Protein AF-A0A2M7V1D8-F1 (afdb_monomer_lite)

Structure (mmCIF, N/CA/C/O backbone):
data_AF-A0A2M7V1D8-F1
#
_entry.id   AF-A0A2M7V1D8-F1
#
loop_
_atom_site.group_PDB
_atom_site.id
_atom_site.type_symbol
_atom_site.label_atom_id
_atom_site.label_alt_id
_atom_site.label_comp_id
_atom_site.label_asym_id
_atom_site.label_entity_id
_atom_site.label_seq_id
_atom_site.pdbx_PDB_ins_code
_atom_site.Cartn_x
_atom_site.Cartn_y
_atom_site.Cartn_z
_atom_site.occupancy
_atom_site.B_iso_or_equiv
_atom_site.auth_seq_id
_atom_site.auth_comp_id
_atom_site.auth_asym_id
_atom_site.auth_atom_id
_atom_site.pdbx_PDB_model_num
ATOM 1 N N . PHE A 1 1 ? 3.538 -11.144 6.235 1.00 79.06 1 PHE A N 1
ATOM 2 C CA . PHE A 1 1 ? 2.891 -10.231 5.271 1.00 79.06 1 PHE A CA 1
ATOM 3 C C . PHE A 1 1 ? 2.118 -10.952 4.159 1.00 79.06 1 PHE A C 1
ATOM 5 O O . PHE A 1 1 ? 0.904 -10.881 4.188 1.00 79.06 1 PHE A O 1
ATOM 12 N N . VAL A 1 2 ? 2.734 -11.721 3.241 1.00 87.62 2 VAL A N 1
ATOM 13 C CA . VAL A 1 2 ? 1.986 -12.417 2.152 1.00 87.62 2 VAL A CA 1
ATOM 14 C C . VAL A 1 2 ? 0.835 -13.293 2.672 1.00 87.62 2 VAL A C 1
ATOM 16 O O . VAL A 1 2 ? -0.288 -13.187 2.190 1.00 87.62 2 VAL A O 1
ATOM 19 N N . LYS A 1 3 ? 1.091 -14.119 3.697 1.00 90.69 3 LYS A N 1
ATOM 20 C CA . LYS A 1 3 ? 0.058 -14.958 4.331 1.00 90.69 3 LYS A CA 1
ATOM 21 C C . LYS A 1 3 ? -1.084 -14.141 4.946 1.00 90.69 3 LYS A C 1
ATOM 23 O O . LYS A 1 3 ? -2.228 -14.558 4.848 1.00 90.69 3 LYS A O 1
ATOM 28 N N . PHE A 1 4 ? -0.768 -12.982 5.524 1.00 92.44 4 PHE A N 1
ATOM 29 C CA . PHE A 1 4 ? -1.756 -12.066 6.089 1.00 92.44 4 PHE A CA 1
ATOM 30 C C . PHE A 1 4 ? -2.684 -11.528 4.995 1.00 92.44 4 PHE A C 1
ATOM 32 O O . PHE A 1 4 ? -3.889 -11.716 5.084 1.00 92.44 4 PHE A O 1
ATOM 39 N N . ILE A 1 5 ? -2.133 -10.981 3.904 1.00 92.50 5 ILE A N 1
ATOM 40 C CA . ILE A 1 5 ? -2.942 -10.477 2.780 1.00 92.50 5 ILE A CA 1
ATOM 41 C C . ILE A 1 5 ? -3.805 -11.591 2.159 1.00 92.50 5 ILE A C 1
ATOM 43 O O . ILE A 1 5 ? -4.961 -11.365 1.810 1.00 92.50 5 ILE A O 1
ATOM 47 N N . ARG A 1 6 ? -3.280 -12.819 2.055 1.00 92.56 6 ARG A N 1
ATOM 48 C CA . ARG A 1 6 ? -4.067 -13.9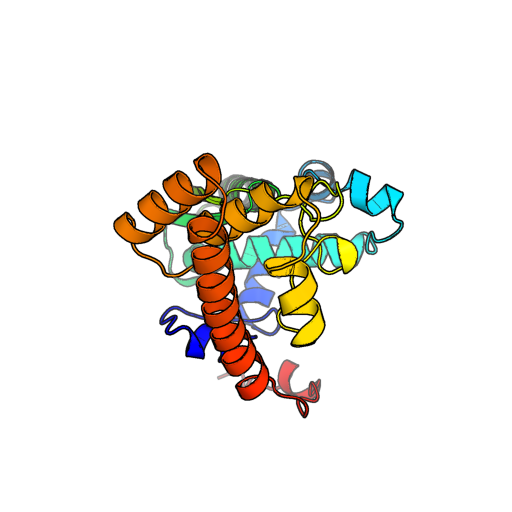81 1.605 1.00 92.56 6 ARG A CA 1
ATOM 49 C C . ARG A 1 6 ? -5.211 -14.323 2.553 1.00 92.56 6 ARG A C 1
ATOM 51 O O . ARG A 1 6 ? -6.296 -14.638 2.079 1.00 92.56 6 ARG A O 1
ATOM 58 N N . ALA A 1 7 ? -4.986 -14.246 3.862 1.00 93.81 7 ALA A N 1
ATOM 59 C CA . ALA A 1 7 ? -6.026 -14.473 4.862 1.00 93.81 7 ALA A CA 1
ATOM 60 C C . ALA A 1 7 ? -7.120 -13.388 4.834 1.00 93.81 7 ALA A C 1
ATOM 62 O O . ALA A 1 7 ? -8.254 -13.670 5.205 1.00 93.81 7 ALA A O 1
ATOM 63 N N . LEU A 1 8 ? -6.818 -12.198 4.301 1.00 92.38 8 LEU A N 1
ATOM 64 C CA . LEU A 1 8 ? -7.805 -11.167 3.950 1.00 92.38 8 LEU A CA 1
ATOM 65 C C . LEU A 1 8 ? -8.522 -11.438 2.607 1.00 92.38 8 LEU A C 1
ATOM 67 O O . LEU A 1 8 ? -9.150 -10.546 2.047 1.00 92.38 8 LEU A O 1
ATOM 71 N N . ASN A 1 9 ? -8.427 -12.661 2.070 1.00 92.75 9 ASN A N 1
ATOM 72 C CA . ASN A 1 9 ? -9.088 -13.120 0.843 1.00 92.75 9 ASN A CA 1
ATOM 73 C C . ASN A 1 9 ? -8.649 -12.400 -0.451 1.00 92.75 9 ASN A C 1
ATOM 75 O O . ASN A 1 9 ? -9.350 -12.435 -1.464 1.00 92.75 9 ASN A O 1
ATOM 79 N N . TYR A 1 10 ? -7.467 -11.777 -0.470 1.00 93.81 10 TYR A N 1
ATOM 80 C CA . TYR A 1 10 ? -6.920 -11.232 -1.713 1.00 93.81 10 TYR A CA 1
ATOM 81 C C . TYR A 1 10 ? -6.529 -12.364 -2.672 1.00 93.81 10 TYR A C 1
ATOM 83 O O . TYR A 1 10 ? -5.689 -13.211 -2.347 1.00 93.81 10 TYR A O 1
ATOM 91 N N . LYS A 1 11 ? -7.096 -12.349 -3.883 1.00 94.12 11 LYS A N 1
ATOM 92 C CA . LYS A 1 11 ? -6.898 -13.387 -4.914 1.00 94.12 11 LYS A CA 1
ATOM 93 C C . LYS A 1 11 ? -5.881 -13.014 -5.999 1.00 94.12 11 LYS A C 1
ATOM 95 O O . LYS A 1 11 ? -5.559 -13.853 -6.832 1.00 94.12 11 LYS A O 1
ATOM 100 N N . GLY A 1 12 ? -5.370 -11.781 -5.996 1.00 92.06 12 GLY A N 1
ATOM 101 C CA . GLY A 1 12 ? -4.412 -11.313 -7.003 1.00 92.06 12 GLY A CA 1
ATOM 102 C C . GLY A 1 12 ? -3.006 -11.886 -6.819 1.00 92.06 12 GLY A C 1
ATOM 103 O O . GLY A 1 12 ? -2.737 -12.648 -5.893 1.00 92.06 12 GLY A O 1
ATOM 104 N N . GLU A 1 13 ? -2.066 -11.523 -7.683 1.00 91.25 13 GLU A N 1
ATOM 105 C CA . GLU A 1 13 ? -0.672 -11.948 -7.531 1.00 91.25 13 GLU A CA 1
ATOM 106 C C . GLU A 1 13 ? -0.014 -11.204 -6.355 1.00 91.25 13 GLU A C 1
ATOM 108 O O . GLU A 1 13 ? -0.228 -10.007 -6.181 1.00 91.25 13 GLU A O 1
ATOM 113 N N . LEU A 1 14 ? 0.751 -11.916 -5.522 1.00 90.75 14 LEU A N 1
ATOM 114 C CA . LEU A 1 14 ? 1.529 -11.325 -4.432 1.00 90.75 14 LEU A CA 1
ATOM 115 C C . LEU A 1 14 ? 2.984 -11.705 -4.623 1.00 90.75 14 LEU A C 1
ATOM 117 O O . LEU A 1 14 ? 3.305 -12.890 -4.735 1.00 90.75 14 LEU A O 1
ATOM 121 N N . ARG A 1 15 ? 3.853 -10.703 -4.598 1.00 87.00 15 ARG A N 1
ATOM 122 C CA . ARG A 1 15 ? 5.295 -10.869 -4.734 1.00 87.00 15 ARG A CA 1
ATOM 123 C C . ARG A 1 15 ? 6.028 -10.031 -3.695 1.00 87.00 15 ARG A C 1
ATOM 125 O O . ARG A 1 15 ? 5.453 -9.148 -3.067 1.00 87.00 15 ARG A O 1
ATOM 132 N N . THR A 1 16 ? 7.277 -10.393 -3.446 1.00 84.44 16 THR A N 1
ATOM 133 C CA . THR A 1 16 ? 8.205 -9.613 -2.620 1.00 84.44 16 THR A CA 1
ATOM 134 C C . THR A 1 16 ? 9.353 -9.152 -3.511 1.00 84.44 16 THR A C 1
ATOM 136 O O . THR A 1 16 ? 9.467 -9.615 -4.646 1.00 84.44 16 THR A O 1
ATOM 139 N N . HIS A 1 17 ? 10.251 -8.310 -2.996 1.00 79.75 17 HIS A N 1
ATOM 140 C CA . HIS A 1 17 ? 11.462 -7.920 -3.733 1.00 79.75 17 HIS A CA 1
ATOM 141 C C . HIS A 1 17 ? 12.388 -9.108 -4.049 1.00 79.75 17 HIS A C 1
ATOM 143 O O . HIS A 1 17 ? 13.281 -8.993 -4.880 1.00 79.75 17 HIS A O 1
ATOM 149 N N . ASN A 1 18 ? 12.149 -10.279 -3.447 1.00 82.06 18 ASN A N 1
ATOM 150 C CA . ASN A 1 18 ? 12.759 -11.533 -3.868 1.00 82.06 18 ASN A CA 1
ATOM 151 C C . ASN A 1 18 ? 11.943 -12.192 -4.998 1.00 82.06 18 ASN A C 1
ATOM 153 O O . ASN A 1 18 ? 11.322 -13.242 -4.809 1.00 82.06 18 ASN A O 1
ATOM 157 N N . ASN A 1 19 ? 11.906 -11.543 -6.158 1.00 86.44 19 ASN A N 1
ATOM 158 C CA . ASN A 1 19 ? 11.277 -12.054 -7.371 1.00 86.44 19 ASN A CA 1
ATOM 159 C C . ASN A 1 19 ? 12.205 -11.783 -8.565 1.00 86.44 19 ASN A C 1
ATOM 161 O O . ASN A 1 19 ? 12.663 -10.658 -8.753 1.00 86.44 19 ASN A O 1
ATOM 165 N N . PHE A 1 20 ? 12.507 -12.824 -9.345 1.00 88.75 20 PHE A N 1
ATOM 166 C CA . PHE A 1 20 ? 13.479 -12.729 -10.436 1.00 88.75 20 PHE A CA 1
ATOM 167 C C . PHE A 1 20 ? 12.994 -11.833 -11.577 1.00 88.75 20 PHE A C 1
ATOM 169 O O . PHE A 1 20 ? 13.745 -10.975 -12.031 1.00 88.75 20 PHE A O 1
ATOM 176 N N . ASP A 1 21 ? 11.732 -11.963 -11.990 1.00 92.25 21 ASP A N 1
ATOM 177 C CA . ASP A 1 21 ? 11.176 -11.120 -13.052 1.00 92.25 21 ASP A CA 1
ATOM 178 C C . ASP A 1 21 ? 11.205 -9.642 -12.656 1.00 92.25 21 ASP A C 1
ATOM 180 O O . ASP A 1 21 ? 11.503 -8.775 -13.474 1.00 92.25 21 ASP A O 1
ATOM 184 N N . LEU A 1 22 ? 10.952 -9.358 -11.378 1.00 92.88 22 LEU A N 1
ATOM 185 C CA . LEU A 1 22 ? 11.040 -8.021 -10.817 1.00 92.88 22 LEU A CA 1
ATOM 186 C C . LEU A 1 22 ? 12.484 -7.494 -10.794 1.00 92.88 22 LEU A C 1
ATOM 188 O O . LEU A 1 22 ? 12.703 -6.322 -11.087 1.00 92.88 22 LEU A O 1
ATOM 192 N N . LEU A 1 23 ? 13.473 -8.342 -10.494 1.00 92.81 23 LEU A N 1
ATOM 193 C CA . LEU A 1 23 ? 14.894 -7.987 -10.592 1.00 92.81 23 LEU A CA 1
ATOM 194 C C . LEU A 1 23 ? 15.302 -7.674 -12.040 1.00 92.81 23 LEU A C 1
ATOM 196 O O . LEU A 1 23 ? 16.007 -6.698 -12.293 1.00 92.81 23 LEU A O 1
ATOM 200 N N . VAL A 1 24 ? 14.844 -8.475 -13.003 1.00 94.81 24 VAL A N 1
ATOM 201 C CA . VAL A 1 24 ? 15.087 -8.215 -14.428 1.00 94.81 24 VAL A CA 1
ATOM 202 C C . VAL A 1 24 ? 14.413 -6.909 -14.843 1.00 94.81 24 VAL A C 1
ATOM 204 O O . VAL A 1 24 ? 15.059 -6.051 -15.440 1.00 94.81 24 VAL A O 1
ATOM 207 N N . ALA A 1 25 ? 13.145 -6.708 -14.483 1.00 96.69 25 ALA A N 1
ATOM 208 C CA . ALA A 1 25 ? 12.425 -5.473 -14.770 1.00 96.69 25 ALA A CA 1
ATOM 209 C C . ALA A 1 25 ? 13.119 -4.250 -14.157 1.00 96.69 25 ALA A C 1
ATOM 211 O O . ALA A 1 25 ? 13.273 -3.245 -14.849 1.00 96.69 25 ALA A O 1
ATOM 212 N N . SER A 1 26 ? 13.618 -4.342 -12.920 1.00 96.94 26 SER A N 1
ATOM 213 C CA . SER A 1 26 ? 14.336 -3.240 -12.270 1.00 96.94 26 SER A CA 1
ATOM 214 C C . SER A 1 26 ? 15.676 -2.928 -12.942 1.00 96.94 26 SER A C 1
ATOM 216 O O . SER A 1 26 ? 16.071 -1.762 -13.014 1.00 96.94 26 SER A O 1
ATOM 218 N N . SER A 1 27 ? 16.342 -3.934 -13.521 1.00 97.00 27 SER A N 1
ATOM 219 C CA . SER A 1 27 ? 17.499 -3.733 -14.403 1.00 97.00 27 SER A CA 1
ATOM 220 C C . SER A 1 27 ? 17.136 -3.059 -15.730 1.00 97.00 27 SER A C 1
ATOM 222 O O . SER A 1 27 ? 18.002 -2.425 -16.331 1.00 97.00 27 SER A O 1
ATOM 224 N N . LEU A 1 28 ? 15.913 -3.222 -16.241 1.00 97.75 28 LEU A N 1
ATOM 225 C CA . LEU A 1 28 ? 15.473 -2.534 -17.457 1.00 97.75 28 LEU A CA 1
ATOM 226 C C . LEU A 1 28 ? 15.137 -1.075 -17.156 1.00 97.75 28 LEU A C 1
ATOM 228 O O . LEU A 1 28 ? 15.588 -0.185 -17.874 1.00 97.75 28 LEU A O 1
ATOM 232 N N . THR A 1 29 ? 14.377 -0.816 -16.090 1.00 97.94 29 THR A N 1
ATOM 233 C CA . THR A 1 29 ? 13.983 0.545 -15.693 1.00 97.94 29 THR A CA 1
ATOM 234 C C . THR A 1 29 ? 15.188 1.393 -15.286 1.00 97.94 29 THR A C 1
ATOM 236 O O . THR A 1 29 ? 15.231 2.582 -15.607 1.00 97.94 29 THR A O 1
ATOM 239 N N . SER A 1 30 ? 16.220 0.792 -14.683 1.00 97.12 30 SER A N 1
ATOM 240 C CA . SER A 1 30 ? 17.459 1.498 -14.327 1.00 97.12 30 SER A CA 1
ATOM 241 C C . SER A 1 30 ? 18.242 2.031 -15.532 1.00 97.12 30 SER A C 1
ATOM 243 O O . SER A 1 30 ? 19.011 2.973 -15.373 1.00 97.12 30 SER A O 1
ATOM 245 N N . LYS A 1 31 ? 18.017 1.511 -16.750 1.00 96.88 31 LYS A N 1
ATOM 246 C CA . LYS A 1 31 ? 18.661 2.021 -17.977 1.00 96.88 31 LYS A CA 1
ATOM 247 C C . LYS A 1 31 ? 18.242 3.442 -18.343 1.00 96.88 31 LYS A C 1
ATOM 249 O O . LYS A 1 31 ? 18.900 4.067 -19.170 1.00 96.88 31 LYS A O 1
ATOM 254 N N . VAL A 1 32 ? 17.115 3.917 -17.810 1.00 97.69 32 VAL A N 1
ATOM 255 C CA . VAL A 1 32 ? 16.535 5.220 -18.167 1.00 97.69 32 VAL A CA 1
ATOM 256 C C . VAL A 1 32 ? 16.233 6.108 -16.966 1.00 97.69 32 VAL A C 1
ATOM 258 O O . VAL A 1 32 ? 15.864 7.264 -17.163 1.00 97.69 32 VAL A O 1
ATOM 261 N N . LEU A 1 33 ? 16.358 5.593 -15.742 1.00 97.12 33 LEU A N 1
ATOM 262 C CA . LEU A 1 33 ? 16.231 6.377 -14.516 1.00 97.12 33 LEU A CA 1
ATOM 263 C C . LEU A 1 33 ? 17.584 6.951 -14.104 1.00 97.12 33 LEU A C 1
ATOM 265 O O . LEU A 1 33 ? 18.625 6.310 -14.223 1.00 97.12 33 LEU A O 1
ATOM 269 N N . THR A 1 34 ? 17.549 8.166 -13.582 1.00 95.75 34 THR A N 1
ATOM 270 C CA . THR A 1 34 ? 18.705 8.920 -13.106 1.00 95.75 34 THR A CA 1
ATOM 271 C C . THR A 1 34 ? 18.526 9.274 -11.635 1.00 95.75 34 THR A C 1
ATOM 273 O O . THR A 1 34 ? 17.421 9.232 -11.095 1.00 95.75 34 THR A O 1
ATOM 276 N N . ILE A 1 35 ? 19.612 9.689 -10.982 1.00 93.94 35 ILE A N 1
ATOM 277 C CA . ILE A 1 35 ? 19.554 10.204 -9.607 1.00 93.94 35 ILE A CA 1
ATOM 278 C C . ILE A 1 35 ? 18.605 11.409 -9.513 1.00 93.94 35 ILE A C 1
ATOM 280 O O . ILE A 1 35 ? 17.837 11.503 -8.558 1.00 93.94 35 ILE A O 1
ATOM 284 N N . ALA A 1 36 ? 18.612 12.297 -10.515 1.00 93.94 36 ALA A N 1
ATOM 285 C CA . ALA A 1 36 ? 17.740 13.469 -10.551 1.00 93.94 36 ALA A CA 1
ATOM 286 C C . ALA A 1 36 ? 16.255 13.081 -10.499 1.00 93.94 36 ALA A C 1
ATOM 288 O O . ALA A 1 36 ? 15.501 13.681 -9.738 1.00 93.94 36 ALA A O 1
ATOM 289 N N . ASP A 1 37 ? 15.854 12.012 -11.196 1.00 94.81 37 ASP A N 1
ATOM 290 C CA . 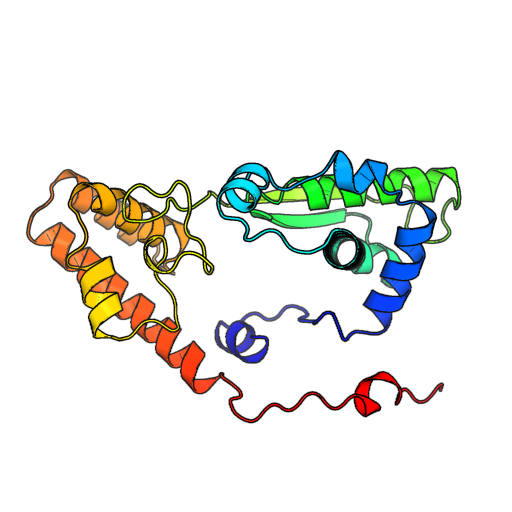ASP A 1 37 ? 14.463 11.551 -11.165 1.00 94.81 37 ASP A CA 1
ATOM 291 C C . ASP A 1 37 ? 14.025 11.181 -9.745 1.00 94.81 37 ASP A C 1
ATOM 293 O O . ASP A 1 37 ? 12.948 11.585 -9.317 1.00 94.81 37 ASP A O 1
ATOM 297 N N . PHE A 1 38 ? 14.857 10.471 -8.979 1.00 92.44 38 PHE A N 1
ATOM 298 C CA . PHE A 1 38 ? 14.545 10.154 -7.581 1.00 92.44 38 PHE A CA 1
ATOM 299 C C . PHE A 1 38 ? 14.590 11.390 -6.679 1.00 92.44 38 PHE A C 1
ATOM 301 O O . PHE A 1 38 ? 13.848 11.481 -5.702 1.00 92.44 38 PHE A O 1
ATOM 308 N N . LEU A 1 39 ? 15.463 12.353 -6.982 1.00 89.19 39 LEU A N 1
ATOM 309 C CA . LEU A 1 39 ? 15.582 13.564 -6.181 1.00 89.19 39 LEU A CA 1
ATOM 310 C C . LEU A 1 39 ? 14.390 14.518 -6.360 1.00 89.19 39 LEU A C 1
ATOM 312 O O . LEU A 1 39 ? 13.990 15.168 -5.392 1.00 89.19 39 LEU A O 1
ATOM 316 N N . GLU A 1 40 ? 13.826 14.574 -7.563 1.00 90.12 40 GLU A N 1
ATOM 317 C CA . GLU A 1 40 ? 12.666 15.397 -7.932 1.00 90.12 40 GLU A CA 1
ATOM 318 C C . GLU A 1 40 ? 11.323 14.742 -7.581 1.00 90.12 40 GLU A C 1
ATOM 320 O O . GLU A 1 40 ? 10.298 15.418 -7.494 1.00 90.12 40 GLU A O 1
ATOM 325 N N . ASN A 1 41 ? 11.308 13.421 -7.396 1.00 85.88 41 ASN A N 1
ATOM 326 C CA . ASN A 1 41 ? 10.101 12.632 -7.159 1.00 85.88 41 ASN A CA 1
ATOM 327 C C . ASN A 1 41 ? 10.221 11.913 -5.814 1.00 85.88 41 ASN A C 1
ATOM 329 O O . ASN A 1 41 ? 10.507 10.721 -5.754 1.00 85.88 41 ASN A O 1
ATOM 333 N N . LYS A 1 42 ? 10.024 12.675 -4.735 1.00 80.81 42 LYS A N 1
ATOM 334 C CA . LYS A 1 42 ? 10.084 12.196 -3.350 1.00 80.81 42 LYS A CA 1
ATOM 335 C C . LYS A 1 42 ? 8.704 12.159 -2.712 1.00 80.81 42 LYS A C 1
ATOM 337 O O . LYS A 1 42 ? 7.807 12.900 -3.108 1.00 80.81 42 LYS A O 1
ATOM 342 N N . GLU A 1 43 ? 8.579 11.345 -1.669 1.00 78.69 43 GLU A N 1
ATOM 343 C CA . GLU A 1 43 ? 7.412 11.357 -0.790 1.00 78.69 43 GLU A CA 1
ATOM 344 C C . GLU A 1 43 ? 7.224 12.749 -0.169 1.00 78.69 43 GLU A C 1
ATOM 346 O O . GLU A 1 43 ? 8.184 13.368 0.303 1.00 78.69 43 GLU A O 1
ATOM 351 N N . ALA A 1 44 ? 5.975 13.217 -0.111 1.00 73.88 44 ALA A N 1
ATOM 352 C CA . ALA A 1 44 ? 5.635 14.540 0.416 1.00 73.88 44 ALA A CA 1
ATOM 353 C C . ALA A 1 44 ? 6.099 14.758 1.872 1.00 73.88 44 ALA A C 1
ATOM 355 O O . ALA A 1 44 ? 6.341 15.890 2.283 1.00 73.88 44 ALA A O 1
ATOM 356 N N . THR A 1 45 ? 6.267 13.686 2.657 1.00 69.38 45 THR A N 1
ATOM 357 C CA . THR A 1 45 ? 6.686 13.762 4.068 1.00 69.38 45 THR A CA 1
ATOM 358 C C . THR A 1 45 ? 8.187 13.577 4.302 1.00 69.38 45 THR A C 1
ATOM 360 O O . THR A 1 45 ? 8.609 13.434 5.451 1.00 69.38 45 THR A O 1
ATOM 363 N N . VAL A 1 46 ? 9.021 13.602 3.256 1.00 72.06 46 VAL A N 1
ATOM 364 C CA . VAL A 1 46 ? 10.480 13.412 3.381 1.00 72.06 46 VAL A CA 1
ATOM 365 C C . VAL A 1 46 ? 11.122 14.361 4.400 1.00 72.06 46 VAL A C 1
ATOM 367 O O . VAL A 1 46 ? 11.981 13.939 5.175 1.00 72.06 46 VAL A O 1
ATOM 370 N N . ASP A 1 47 ? 10.698 15.623 4.453 1.00 72.88 47 ASP A N 1
ATOM 371 C CA . ASP A 1 47 ? 11.315 16.606 5.352 1.00 72.88 47 ASP A CA 1
ATOM 372 C C . ASP A 1 47 ? 10.947 16.380 6.824 1.00 72.88 47 ASP A C 1
ATOM 374 O O . ASP A 1 47 ? 11.761 16.631 7.717 1.00 72.88 47 ASP A O 1
ATOM 378 N N . LEU A 1 48 ? 9.774 15.797 7.090 1.00 68.81 48 LEU A N 1
ATOM 379 C CA . LEU A 1 48 ? 9.404 15.337 8.426 1.00 68.81 48 LEU A CA 1
ATOM 380 C C . LEU A 1 48 ? 10.347 14.215 8.883 1.00 68.81 48 LEU A C 1
ATOM 382 O O . LEU A 1 48 ? 10.884 14.264 9.988 1.00 68.81 48 LEU A O 1
ATOM 386 N N . TYR A 1 49 ? 10.618 13.235 8.016 1.00 69.94 49 TYR A N 1
ATOM 387 C CA . TYR A 1 49 ? 11.529 12.132 8.335 1.00 69.94 49 TYR A CA 1
ATOM 388 C C . TYR A 1 49 ? 12.977 12.583 8.533 1.00 69.94 49 TYR A C 1
ATOM 390 O O . TYR A 1 49 ? 13.655 12.070 9.429 1.00 69.94 49 TYR A O 1
ATOM 398 N N . LYS A 1 50 ? 13.439 13.578 7.767 1.00 71.31 50 LYS A N 1
ATOM 399 C CA . LYS A 1 50 ? 14.733 14.236 8.008 1.00 71.31 50 LYS A CA 1
ATOM 400 C C . LYS A 1 50 ? 14.789 14.877 9.386 1.00 71.31 50 LYS A C 1
ATOM 402 O O . LYS A 1 50 ? 15.755 14.662 10.114 1.00 71.31 50 LYS A O 1
ATOM 407 N N . LYS A 1 51 ? 13.745 15.622 9.763 1.00 69.69 51 LYS A N 1
ATOM 408 C CA . LYS A 1 51 ? 13.663 16.301 11.064 1.00 69.69 51 LYS A CA 1
ATOM 409 C C . LYS A 1 51 ? 13.768 15.317 12.230 1.00 69.69 51 LYS A C 1
ATOM 411 O O . LYS A 1 51 ? 14.446 15.610 13.208 1.00 69.69 51 LYS A O 1
ATOM 416 N N . PHE A 1 52 ? 13.167 14.136 12.099 1.00 65.69 52 PHE A N 1
ATOM 417 C CA . PHE A 1 52 ? 13.263 13.072 13.103 1.00 65.69 52 PHE A CA 1
ATOM 418 C C . PHE A 1 52 ? 14.521 12.190 12.982 1.00 65.69 52 PHE A C 1
ATOM 420 O O . PHE A 1 52 ? 14.698 11.288 13.794 1.00 65.69 52 PHE A O 1
ATOM 427 N N . ARG A 1 53 ? 15.411 12.439 12.006 1.00 68.81 53 ARG A N 1
ATOM 428 C CA . ARG A 1 53 ? 16.600 11.612 11.705 1.00 68.81 53 ARG A CA 1
ATOM 429 C C . ARG A 1 53 ? 16.270 10.138 11.419 1.00 68.81 53 ARG A C 1
ATOM 431 O O . ARG A 1 53 ? 17.066 9.251 11.711 1.00 68.81 53 ARG A O 1
ATOM 438 N N . ILE A 1 54 ? 15.100 9.884 10.833 1.00 66.69 54 ILE A N 1
ATOM 439 C CA . ILE A 1 54 ? 14.605 8.532 10.504 1.00 66.69 54 ILE A CA 1
ATOM 440 C C . ILE A 1 54 ? 14.911 8.169 9.037 1.00 66.69 54 ILE A C 1
ATOM 442 O O . ILE A 1 54 ? 14.705 7.034 8.616 1.00 66.69 54 ILE A O 1
ATOM 446 N N . GLN A 1 55 ? 15.414 9.114 8.234 1.00 66.50 55 GLN A N 1
ATOM 447 C CA . GLN A 1 55 ? 15.646 8.876 6.811 1.00 66.50 55 GLN A CA 1
ATOM 448 C C . GLN A 1 55 ? 16.733 7.810 6.574 1.00 66.50 55 GLN A C 1
ATOM 450 O O . GLN A 1 55 ? 17.810 7.845 7.170 1.00 66.50 55 GLN A O 1
ATOM 455 N N . GLY A 1 56 ? 16.437 6.866 5.675 1.00 66.94 56 GLY A N 1
ATOM 456 C CA . GLY A 1 56 ? 17.397 5.873 5.201 1.00 66.94 56 GLY A CA 1
ATOM 457 C C . GLY A 1 56 ? 18.535 6.486 4.376 1.00 66.94 56 GLY A C 1
ATOM 458 O O . GLY A 1 56 ? 18.541 7.672 4.058 1.00 66.94 56 GLY A O 1
ATOM 459 N N . LYS A 1 57 ? 19.512 5.652 4.005 1.00 77.56 57 LYS A N 1
ATOM 460 C CA . LYS A 1 57 ? 20.600 6.046 3.094 1.00 77.56 57 LYS A CA 1
ATOM 461 C C . LYS A 1 57 ? 20.065 6.230 1.665 1.00 77.56 57 LYS A C 1
ATOM 463 O O . LYS A 1 57 ? 19.143 5.518 1.261 1.00 77.56 57 LYS A O 1
ATOM 468 N N . ASP A 1 58 ? 20.698 7.105 0.883 1.00 82.19 58 ASP A N 1
ATOM 469 C CA . ASP A 1 58 ? 20.251 7.448 -0.478 1.00 82.19 58 ASP A CA 1
ATOM 470 C C . ASP A 1 58 ? 20.183 6.232 -1.413 1.00 82.19 58 ASP A C 1
ATOM 472 O O . ASP A 1 58 ? 19.135 5.950 -1.986 1.00 82.19 58 ASP A O 1
ATOM 476 N N . PHE A 1 59 ? 21.266 5.452 -1.520 1.00 86.81 59 PHE A N 1
ATOM 477 C CA . PHE A 1 59 ? 21.321 4.323 -2.457 1.00 86.81 59 PHE A CA 1
ATOM 478 C C . PHE A 1 59 ? 20.241 3.250 -2.202 1.00 86.81 59 PHE A C 1
ATOM 480 O O . PHE A 1 59 ? 19.509 2.928 -3.139 1.00 86.81 59 PHE A O 1
ATOM 487 N N . PRO A 1 60 ? 20.059 2.723 -0.971 1.00 87.38 60 PRO A N 1
ATOM 488 C CA . PRO A 1 60 ? 18.951 1.813 -0.677 1.00 87.38 60 PRO A CA 1
ATOM 489 C C . PRO A 1 60 ? 17.575 2.404 -0.995 1.00 87.38 60 PRO A C 1
ATOM 491 O O . PRO A 1 60 ? 16.716 1.680 -1.482 1.00 87.38 60 PRO A O 1
ATOM 494 N N . THR A 1 61 ? 17.385 3.707 -0.769 1.00 87.19 61 THR A N 1
ATOM 495 C CA . THR A 1 61 ? 16.120 4.399 -1.059 1.00 87.19 61 THR A CA 1
ATOM 496 C C . THR A 1 61 ? 15.846 4.454 -2.564 1.00 87.19 61 THR A C 1
ATOM 498 O O . THR A 1 61 ? 14.738 4.161 -3.002 1.00 87.19 61 THR A O 1
ATOM 501 N N . PHE A 1 62 ? 16.855 4.772 -3.379 1.00 92.19 62 PHE A N 1
ATOM 502 C CA . PHE A 1 62 ? 16.712 4.789 -4.841 1.00 92.19 62 PHE A CA 1
ATOM 503 C C . PHE A 1 62 ? 16.477 3.391 -5.409 1.00 92.19 62 PHE A C 1
ATOM 505 O O . PHE A 1 62 ? 15.660 3.218 -6.312 1.00 92.19 62 PHE A O 1
ATOM 512 N N . MET A 1 63 ? 17.160 2.384 -4.861 1.00 92.19 63 MET A N 1
ATOM 513 C CA . MET A 1 63 ? 16.944 0.994 -5.249 1.00 92.19 63 MET A CA 1
ATOM 514 C C . MET A 1 63 ? 15.521 0.542 -4.933 1.00 92.19 63 MET A C 1
ATOM 516 O O . MET A 1 63 ? 14.868 -0.018 -5.809 1.00 92.19 63 MET A O 1
ATOM 520 N N . ASP A 1 64 ? 15.030 0.816 -3.725 1.00 91.19 64 ASP A N 1
ATOM 521 C CA . ASP A 1 64 ? 13.661 0.495 -3.316 1.00 91.19 64 ASP A CA 1
ATOM 522 C C . ASP A 1 64 ? 12.633 1.161 -4.240 1.00 91.19 64 ASP A C 1
ATOM 524 O O . ASP A 1 64 ? 11.764 0.491 -4.797 1.00 91.19 64 ASP A O 1
ATOM 528 N N . ALA A 1 65 ? 12.821 2.450 -4.538 1.00 93.50 65 ALA A N 1
ATOM 529 C CA . ALA A 1 65 ? 11.954 3.165 -5.463 1.00 93.50 65 ALA A CA 1
ATOM 530 C C . ALA A 1 65 ? 11.978 2.580 -6.885 1.00 93.50 65 ALA A C 1
ATOM 532 O O . ALA A 1 65 ? 10.931 2.455 -7.522 1.00 93.50 65 ALA A O 1
ATOM 533 N N . ASN A 1 66 ? 13.152 2.184 -7.385 1.00 96.38 66 ASN A N 1
ATOM 534 C CA . ASN A 1 66 ? 13.269 1.517 -8.680 1.00 96.38 66 ASN A CA 1
ATOM 535 C C . ASN A 1 66 ? 12.548 0.160 -8.693 1.00 96.38 66 ASN A C 1
ATOM 537 O O . ASN A 1 66 ? 11.890 -0.167 -9.678 1.00 96.38 66 ASN A O 1
ATOM 541 N N . PHE A 1 67 ? 12.633 -0.614 -7.608 1.00 96.12 67 PHE A N 1
ATOM 542 C CA . PHE A 1 67 ? 11.890 -1.868 -7.468 1.00 96.12 67 PHE A CA 1
ATOM 543 C C . PHE A 1 67 ? 10.377 -1.637 -7.501 1.00 96.12 67 PHE A C 1
ATOM 545 O O . PHE A 1 67 ? 9.681 -2.336 -8.235 1.00 96.12 67 PHE A O 1
ATOM 552 N N . THR A 1 68 ? 9.870 -0.617 -6.810 1.00 95.62 68 THR A N 1
ATOM 553 C CA . THR A 1 68 ? 8.444 -0.254 -6.855 1.00 95.62 68 THR A CA 1
ATOM 554 C C . THR A 1 68 ? 8.000 0.153 -8.262 1.00 95.62 68 THR A C 1
ATOM 556 O O . THR A 1 68 ? 6.978 -0.319 -8.760 1.00 95.62 68 THR A O 1
ATOM 559 N N . VAL A 1 69 ? 8.787 0.981 -8.956 1.00 97.50 69 VAL A N 1
ATOM 560 C CA . VAL A 1 69 ? 8.497 1.388 -10.344 1.00 97.50 69 VAL A CA 1
ATOM 561 C C . VAL A 1 69 ? 8.518 0.191 -11.296 1.00 97.50 69 VAL A C 1
ATOM 563 O O . VAL A 1 69 ? 7.645 0.066 -12.158 1.00 97.50 69 VAL A O 1
ATOM 566 N N . ALA A 1 70 ? 9.485 -0.711 -11.136 1.00 97.56 70 ALA A N 1
ATOM 567 C CA . ALA A 1 70 ? 9.567 -1.935 -11.919 1.00 97.56 70 ALA A CA 1
ATOM 568 C C . ALA A 1 70 ? 8.359 -2.849 -11.682 1.00 97.56 70 ALA A C 1
ATOM 570 O O . ALA A 1 70 ? 7.838 -3.409 -12.643 1.00 97.56 70 ALA A O 1
ATOM 571 N N . ASP A 1 71 ? 7.868 -2.953 -10.443 1.00 96.56 71 ASP A N 1
ATOM 572 C CA . ASP A 1 71 ? 6.690 -3.758 -10.106 1.00 96.56 71 ASP A CA 1
ATOM 573 C C . ASP A 1 71 ? 5.415 -3.219 -10.764 1.00 96.56 71 ASP A C 1
ATOM 575 O O . ASP A 1 71 ? 4.648 -3.987 -11.354 1.00 96.56 71 ASP A O 1
ATOM 579 N N . ILE A 1 72 ? 5.242 -1.890 -10.760 1.00 97.56 72 ILE A N 1
ATOM 580 C CA . ILE A 1 72 ? 4.153 -1.202 -11.471 1.00 97.56 72 ILE A CA 1
ATOM 581 C C . ILE A 1 72 ? 4.181 -1.550 -12.963 1.00 97.56 72 ILE A C 1
ATOM 583 O O . ILE A 1 72 ? 3.139 -1.832 -13.554 1.00 97.56 72 ILE A O 1
ATOM 587 N N . LEU A 1 73 ? 5.364 -1.536 -13.583 1.00 98.19 73 LEU A N 1
ATOM 588 C CA . LEU A 1 73 ? 5.525 -1.757 -15.023 1.00 98.19 73 LEU A CA 1
ATOM 589 C C . LEU A 1 73 ? 5.611 -3.233 -15.422 1.00 98.19 73 LEU A C 1
ATOM 591 O O . LEU A 1 73 ? 5.461 -3.549 -16.606 1.00 98.19 73 LEU A O 1
ATOM 595 N N . LEU A 1 74 ? 5.791 -4.147 -14.468 1.00 96.88 74 LEU A N 1
ATOM 596 C CA . LEU A 1 74 ? 5.967 -5.576 -14.720 1.00 96.88 74 LEU A CA 1
ATOM 597 C C . LEU A 1 74 ? 4.848 -6.191 -15.585 1.00 96.88 74 LEU A C 1
ATOM 599 O O . LEU A 1 74 ? 5.167 -6.934 -16.519 1.00 96.88 74 LEU A O 1
ATOM 603 N N . PRO A 1 75 ? 3.548 -5.870 -15.384 1.00 96.25 75 PRO A N 1
ATOM 604 C CA . PRO A 1 75 ? 2.483 -6.356 -16.261 1.00 96.25 75 PRO A CA 1
ATOM 605 C C . PRO A 1 75 ? 2.639 -5.903 -17.719 1.00 96.25 75 PRO A C 1
ATOM 607 O O . PRO A 1 75 ? 2.287 -6.650 -18.633 1.00 96.25 75 PRO A O 1
ATOM 610 N N . SER A 1 76 ? 3.166 -4.700 -17.959 1.00 97.19 76 SER A N 1
ATOM 611 C CA . SER A 1 76 ? 3.427 -4.207 -19.314 1.00 97.19 76 SER A CA 1
ATOM 612 C C . SER A 1 76 ? 4.653 -4.876 -19.930 1.00 97.19 76 SER A C 1
ATOM 614 O O . SER A 1 76 ? 4.599 -5.323 -21.07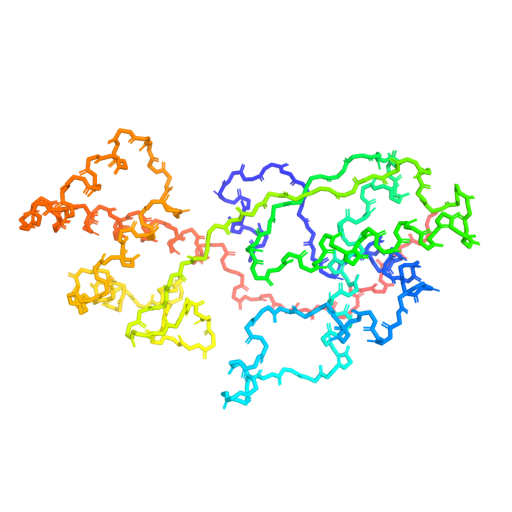4 1.00 97.19 76 SER A O 1
ATOM 616 N N . ILE A 1 77 ? 5.728 -5.028 -19.153 1.00 97.12 77 ILE A N 1
ATOM 617 C CA . ILE A 1 77 ? 6.980 -5.644 -19.610 1.00 97.12 77 ILE A CA 1
ATOM 618 C C . ILE A 1 77 ? 6.756 -7.113 -20.002 1.00 97.12 77 ILE A C 1
ATOM 620 O O . ILE A 1 77 ? 7.089 -7.506 -21.120 1.00 97.12 77 ILE A O 1
ATOM 624 N N . LEU A 1 78 ? 6.142 -7.909 -19.117 1.00 95.38 78 LEU A N 1
ATOM 625 C CA . LEU A 1 78 ? 5.969 -9.353 -19.322 1.00 95.38 78 LEU A CA 1
ATOM 626 C C . LEU A 1 78 ? 4.757 -9.705 -20.182 1.00 95.38 78 LEU A C 1
ATOM 628 O O . LEU A 1 78 ? 4.821 -10.595 -21.023 1.00 95.38 78 LEU A O 1
ATOM 632 N N . LYS A 1 79 ? 3.622 -9.042 -19.936 1.00 95.44 79 LYS A N 1
ATOM 633 C CA . LYS A 1 79 ? 2.316 -9.438 -20.491 1.00 95.44 79 LYS A CA 1
ATOM 634 C C . LYS A 1 79 ? 1.775 -8.429 -21.502 1.00 95.44 79 LYS A C 1
ATOM 636 O O . LYS A 1 79 ? 0.606 -8.527 -21.872 1.00 95.44 79 LYS A O 1
ATOM 641 N N . LYS A 1 80 ? 2.589 -7.442 -21.903 1.00 95.75 80 LYS A N 1
ATOM 642 C CA . LYS A 1 80 ? 2.247 -6.396 -22.883 1.00 95.75 80 LYS A CA 1
ATOM 643 C C . LYS A 1 80 ? 0.925 -5.685 -22.565 1.00 95.75 80 LYS A C 1
ATOM 645 O O . LYS A 1 80 ? 0.181 -5.293 -23.455 1.00 95.75 80 LYS A O 1
ATOM 650 N N . LYS A 1 81 ? 0.620 -5.513 -21.273 1.00 96.94 81 LYS A N 1
ATOM 651 C CA . LYS A 1 81 ? -0.536 -4.730 -20.821 1.00 96.94 81 LYS A CA 1
ATOM 652 C C . LYS A 1 81 ? -0.299 -3.246 -21.093 1.00 96.94 81 LYS A C 1
ATOM 654 O O . LYS A 1 81 ? 0.733 -2.702 -20.711 1.00 96.94 81 LYS A O 1
ATOM 659 N N . GLU A 1 82 ? -1.276 -2.592 -21.713 1.00 97.06 82 GLU A N 1
ATOM 660 C CA . GLU A 1 82 ? -1.176 -1.174 -22.082 1.00 97.06 82 GLU A CA 1
ATOM 661 C C . GLU A 1 82 ? -1.803 -0.227 -21.055 1.00 97.06 82 GLU A C 1
ATOM 663 O O . GLU A 1 82 ? -1.632 0.987 -21.136 1.00 97.06 82 GLU A O 1
ATOM 668 N N . ARG A 1 83 ? -2.587 -0.745 -20.112 1.00 97.88 83 ARG A N 1
ATOM 669 C CA . ARG A 1 83 ? -3.267 0.057 -19.094 1.00 97.88 83 ARG A CA 1
ATOM 670 C C . ARG A 1 83 ? -2.971 -0.542 -17.735 1.00 97.88 83 ARG A C 1
ATOM 672 O O . ARG A 1 83 ? -3.277 -1.710 -17.493 1.00 97.88 83 ARG A O 1
ATOM 679 N N . ILE A 1 84 ? -2.352 0.256 -16.880 1.00 98.06 84 ILE A N 1
ATOM 680 C CA . ILE A 1 84 ? -2.017 -0.111 -15.510 1.00 98.06 84 ILE A CA 1
ATOM 681 C C . ILE A 1 84 ? -2.696 0.903 -14.596 1.00 98.06 84 ILE A C 1
ATOM 683 O O . ILE A 1 84 ? -2.493 2.107 -14.746 1.00 98.06 84 ILE A O 1
ATOM 687 N N . LEU A 1 85 ? -3.504 0.406 -13.661 1.00 97.81 85 LEU A N 1
ATOM 688 C CA . LEU A 1 85 ? -4.113 1.204 -12.604 1.00 97.81 85 LEU A CA 1
ATOM 689 C C . LEU A 1 85 ? -3.414 0.884 -11.284 1.00 97.81 85 LEU A C 1
ATOM 691 O O . LEU A 1 85 ? -3.356 -0.279 -10.886 1.00 97.81 85 LEU A O 1
ATOM 695 N N . VAL A 1 86 ? -2.891 1.910 -10.623 1.00 96.81 86 VAL A N 1
ATOM 696 C CA . VAL A 1 86 ? -2.139 1.790 -9.371 1.00 96.81 86 VAL A CA 1
ATOM 697 C C . VAL A 1 86 ? -2.941 2.411 -8.229 1.00 96.81 86 VAL A C 1
ATOM 699 O O . VAL A 1 86 ? -3.347 3.566 -8.313 1.00 96.81 86 VAL A O 1
ATOM 702 N N . PHE A 1 87 ? -3.143 1.662 -7.149 1.00 94.75 87 PHE A N 1
ATOM 703 C CA . PHE A 1 87 ? -3.722 2.182 -5.910 1.00 94.75 87 PHE A CA 1
ATOM 704 C C . PHE A 1 87 ? -2.581 2.528 -4.955 1.00 94.75 87 PHE A C 1
ATOM 706 O O . PHE A 1 87 ? -1.817 1.638 -4.588 1.00 94.75 87 PHE A O 1
ATOM 713 N N . VAL A 1 88 ? -2.447 3.800 -4.586 1.00 92.12 88 VAL A N 1
ATOM 714 C CA . VAL A 1 88 ? -1.359 4.303 -3.723 1.00 92.12 88 VAL A CA 1
ATOM 715 C C . VAL A 1 88 ? -1.882 5.339 -2.735 1.00 92.12 88 VAL A C 1
ATOM 717 O O . VAL A 1 88 ? -2.898 5.989 -2.989 1.00 92.12 88 VAL A O 1
ATOM 720 N N . GLY A 1 89 ? -1.180 5.516 -1.615 1.00 90.31 89 GLY A N 1
ATOM 721 C CA . GLY A 1 89 ? -1.382 6.685 -0.758 1.00 90.31 89 GLY A CA 1
ATOM 722 C C . GLY A 1 89 ? -1.075 7.971 -1.527 1.00 90.31 89 GLY A C 1
ATOM 723 O O . GLY A 1 89 ? -0.259 7.976 -2.455 1.00 90.31 89 GLY A O 1
ATOM 724 N N . ILE A 1 90 ? -1.732 9.075 -1.173 1.00 88.75 90 ILE A N 1
ATOM 725 C CA . ILE A 1 90 ? -1.499 10.366 -1.838 1.00 88.75 90 ILE A CA 1
ATOM 726 C C . ILE A 1 90 ? -0.035 10.821 -1.709 1.00 88.75 90 ILE A C 1
ATOM 728 O O . ILE A 1 90 ? 0.526 11.406 -2.635 1.00 88.75 90 ILE A O 1
ATOM 732 N N . GLU A 1 91 ? 0.621 10.484 -0.600 1.00 87.00 91 GLU A N 1
ATOM 733 C CA . GLU A 1 91 ? 2.036 10.750 -0.342 1.00 87.00 91 GLU A CA 1
ATOM 734 C C . GLU A 1 91 ? 2.989 9.965 -1.262 1.00 87.00 91 GLU A C 1
ATOM 736 O O . GLU A 1 91 ? 4.121 10.396 -1.485 1.00 87.00 91 GLU A O 1
ATOM 741 N N . GLU A 1 92 ? 2.511 8.876 -1.866 1.00 90.50 92 GLU A N 1
ATOM 742 C CA . GLU A 1 92 ? 3.249 7.994 -2.779 1.00 90.50 92 GLU A CA 1
ATOM 743 C C . GLU A 1 92 ? 2.914 8.240 -4.263 1.00 90.50 92 GLU A C 1
ATOM 745 O O . GLU A 1 92 ? 3.313 7.476 -5.147 1.00 90.50 92 GLU A O 1
ATOM 750 N N . CYS A 1 93 ? 2.219 9.340 -4.579 1.00 91.00 93 CYS A N 1
ATOM 751 C CA . CYS A 1 93 ? 1.820 9.696 -5.949 1.00 91.00 93 CYS A CA 1
ATOM 752 C C . CYS A 1 93 ? 2.989 9.827 -6.945 1.00 91.00 93 CYS A C 1
ATOM 754 O O . CYS A 1 93 ? 2.796 9.778 -8.164 1.00 91.00 93 CYS A O 1
ATOM 756 N N . TYR A 1 94 ? 4.212 9.959 -6.438 1.00 93.00 94 TYR A N 1
ATOM 757 C CA . TYR A 1 94 ? 5.422 10.051 -7.237 1.00 93.00 94 TYR A CA 1
ATOM 758 C C . TYR A 1 94 ? 5.797 8.723 -7.924 1.00 93.00 94 TYR A C 1
ATOM 760 O O . TYR A 1 94 ? 6.434 8.761 -8.978 1.00 93.00 94 TYR A O 1
ATOM 768 N N . PHE A 1 95 ? 5.361 7.557 -7.424 1.00 96.25 95 PHE A N 1
ATOM 769 C CA . PHE A 1 95 ? 5.651 6.265 -8.066 1.00 96.25 95 PHE A CA 1
ATOM 770 C C . PHE A 1 95 ? 4.974 6.104 -9.440 1.00 96.25 95 PHE A C 1
ATOM 772 O O . PHE A 1 95 ? 5.686 5.844 -10.416 1.00 96.25 95 PHE A O 1
ATOM 779 N N . PRO A 1 96 ? 3.648 6.323 -9.595 1.00 96.44 96 PRO A N 1
ATOM 780 C CA . PRO A 1 96 ? 3.013 6.382 -10.915 1.00 96.44 96 PRO A CA 1
ATOM 781 C C . PRO A 1 96 ? 3.660 7.403 -11.862 1.00 96.44 96 PRO A C 1
ATOM 783 O O . PRO A 1 96 ? 3.765 7.162 -13.068 1.00 96.44 96 PRO A O 1
ATOM 786 N N . LYS A 1 97 ? 4.125 8.543 -11.333 1.00 95.88 97 LYS A N 1
ATOM 787 C CA . LYS A 1 97 ? 4.824 9.568 -12.123 1.00 95.88 97 LYS A CA 1
ATOM 788 C C . LYS A 1 97 ? 6.170 9.056 -12.641 1.00 95.88 97 LYS A C 1
ATOM 790 O O . LYS A 1 97 ? 6.432 9.166 -13.839 1.00 95.88 97 LYS A O 1
ATOM 795 N N . LEU A 1 98 ? 6.986 8.442 -11.782 1.00 97.50 98 LEU A N 1
ATOM 796 C CA . LEU A 1 98 ? 8.246 7.801 -12.174 1.00 97.50 98 LEU A CA 1
ATOM 797 C C . LEU A 1 98 ? 8.022 6.686 -13.204 1.00 97.50 98 LEU A C 1
ATOM 799 O O . LEU A 1 98 ? 8.743 6.619 -14.198 1.00 97.50 98 LEU A O 1
ATOM 803 N N . ALA A 1 99 ? 6.984 5.864 -13.037 1.00 98.19 99 ALA A N 1
ATOM 804 C CA . ALA A 1 99 ? 6.634 4.824 -14.004 1.00 98.19 99 ALA A CA 1
ATOM 805 C C . ALA A 1 99 ? 6.309 5.403 -15.395 1.00 98.19 99 ALA A C 1
ATOM 807 O O . ALA A 1 99 ? 6.792 4.894 -16.407 1.00 98.19 99 ALA A O 1
ATOM 808 N N . ASN A 1 100 ? 5.572 6.516 -15.467 1.00 97.81 100 ASN A N 1
ATOM 809 C CA . ASN A 1 100 ? 5.319 7.208 -16.736 1.00 97.81 100 ASN A CA 1
ATOM 810 C C . ASN A 1 100 ? 6.587 7.852 -17.335 1.00 97.81 100 ASN A C 1
ATOM 812 O O . ASN A 1 100 ? 6.739 7.874 -18.559 1.00 97.81 100 ASN A O 1
ATOM 816 N N . ILE A 1 101 ? 7.527 8.336 -16.511 1.00 98.00 101 ILE A N 1
ATOM 817 C CA . ILE A 1 101 ? 8.841 8.815 -16.984 1.00 98.00 101 ILE A CA 1
ATOM 818 C C . ILE A 1 101 ? 9.615 7.675 -17.655 1.00 98.00 101 ILE A C 1
ATOM 820 O O . ILE A 1 101 ? 10.150 7.867 -18.752 1.00 98.00 101 ILE A O 1
ATOM 824 N N . VAL A 1 102 ? 9.632 6.490 -17.037 1.00 98.38 102 VAL A N 1
ATOM 825 C CA . VAL A 1 102 ? 10.254 5.289 -17.609 1.00 98.38 102 VAL A CA 1
ATOM 826 C C . VAL A 1 102 ? 9.607 4.924 -18.940 1.00 98.38 102 VAL A C 1
ATOM 828 O O . VAL A 1 102 ? 10.326 4.773 -19.921 1.00 98.38 102 VAL A O 1
ATOM 831 N N . LEU A 1 103 ? 8.274 4.853 -19.017 1.00 98.25 103 LEU A N 1
ATOM 832 C CA . LEU A 1 103 ? 7.562 4.538 -20.264 1.00 98.25 103 LEU A CA 1
ATOM 833 C C . LEU A 1 103 ? 7.901 5.516 -21.392 1.00 98.25 103 LEU A C 1
ATOM 835 O O . LEU A 1 103 ? 8.198 5.100 -22.514 1.00 98.25 103 LEU A O 1
ATOM 839 N N . ARG A 1 104 ? 7.923 6.821 -21.093 1.00 97.75 104 ARG A N 1
ATOM 840 C CA . ARG A 1 104 ? 8.316 7.853 -22.060 1.00 97.75 104 ARG A CA 1
ATOM 841 C C . ARG A 1 104 ? 9.732 7.616 -22.583 1.00 97.75 104 ARG A C 1
ATOM 843 O O . ARG A 1 104 ? 9.939 7.653 -23.792 1.00 97.75 104 ARG A O 1
ATOM 850 N N . ARG A 1 105 ? 10.697 7.352 -21.697 1.00 98.19 105 ARG A N 1
ATOM 851 C CA . ARG A 1 105 ? 12.104 7.147 -22.082 1.00 98.19 105 ARG A CA 1
ATOM 852 C C . ARG A 1 105 ? 12.352 5.792 -22.747 1.00 98.19 105 ARG A C 1
ATOM 854 O O . ARG A 1 105 ? 13.166 5.714 -23.661 1.00 98.19 105 ARG A O 1
ATOM 861 N N . PHE A 1 106 ? 11.622 4.744 -22.370 1.00 97.94 106 PHE A N 1
ATOM 862 C CA . PHE A 1 106 ? 11.595 3.478 -23.106 1.00 97.94 106 PHE A CA 1
ATOM 863 C C . PHE A 1 106 ? 11.129 3.694 -24.540 1.00 97.94 106 PHE A C 1
ATOM 865 O O . PHE A 1 106 ? 11.809 3.266 -25.463 1.00 97.94 106 PHE A O 1
ATOM 872 N N . ASN A 1 107 ? 10.041 4.433 -24.750 1.00 95.94 107 ASN A N 1
ATOM 873 C CA . ASN A 1 107 ? 9.565 4.748 -26.096 1.00 95.94 107 ASN A CA 1
ATOM 874 C C . ASN A 1 107 ? 10.560 5.592 -26.913 1.00 95.94 107 ASN A C 1
ATOM 876 O O . ASN A 1 107 ? 10.588 5.466 -28.134 1.00 95.94 107 ASN A O 1
ATOM 880 N N . GLN A 1 108 ? 11.357 6.443 -26.260 1.00 97.31 108 GLN A N 1
ATOM 881 C CA . GLN A 1 108 ? 12.364 7.287 -26.913 1.00 97.31 108 GLN A CA 1
ATOM 882 C C . GLN A 1 108 ? 13.636 6.520 -27.295 1.00 97.31 108 GLN A C 1
ATOM 884 O O . GLN A 1 108 ? 14.141 6.698 -28.398 1.00 97.31 108 GLN A O 1
ATOM 889 N N . HIS A 1 109 ? 14.160 5.687 -26.395 1.00 97.38 109 HIS A N 1
ATOM 890 C CA . HIS A 1 109 ? 15.471 5.047 -26.564 1.00 97.38 109 HIS A CA 1
ATOM 891 C C . HIS A 1 109 ? 15.393 3.576 -26.996 1.00 97.38 109 HIS A C 1
ATOM 893 O O . HIS A 1 109 ? 16.351 3.055 -27.558 1.00 97.38 109 HIS A O 1
ATOM 899 N N . TYR A 1 110 ? 14.265 2.909 -26.742 1.00 95.62 110 TYR A N 1
ATOM 900 C CA . TYR A 1 110 ? 14.059 1.468 -26.939 1.00 95.62 110 TYR A CA 1
ATOM 901 C C . TYR A 1 110 ? 12.649 1.177 -27.498 1.00 95.62 110 TYR A C 1
ATOM 903 O O . TYR A 1 110 ? 11.859 0.453 -26.875 1.00 95.62 110 TYR A O 1
ATOM 911 N N . PRO A 1 111 ? 12.279 1.775 -28.646 1.00 92.06 111 PRO A N 1
ATOM 912 C CA . PRO A 1 111 ? 10.908 1.747 -29.148 1.00 92.06 111 PRO A CA 1
ATOM 913 C C . PRO A 1 111 ? 10.394 0.313 -29.335 1.00 92.06 111 PRO A C 1
ATOM 915 O O . PRO A 1 111 ? 11.031 -0.507 -29.990 1.00 92.06 111 PRO A O 1
ATOM 918 N N . ASN A 1 112 ? 9.221 0.020 -28.760 1.00 88.19 112 ASN A N 1
ATOM 919 C CA . ASN A 1 112 ? 8.544 -1.289 -28.776 1.00 88.19 112 ASN A CA 1
ATOM 920 C C . ASN A 1 112 ? 9.335 -2.472 -28.179 1.00 88.19 112 ASN A C 1
ATOM 922 O O . ASN A 1 112 ? 8.857 -3.606 -28.228 1.00 88.19 112 ASN A O 1
ATOM 926 N N . GLN A 1 113 ? 10.511 -2.242 -27.590 1.00 95.19 113 GLN A N 1
ATOM 927 C CA . GLN A 1 113 ? 11.361 -3.319 -27.083 1.00 95.19 113 GLN A CA 1
ATOM 928 C C . GLN A 1 113 ? 10.861 -3.847 -25.732 1.00 95.19 113 GLN A C 1
ATOM 930 O O . GLN A 1 113 ? 10.654 -5.049 -25.558 1.00 95.19 113 GLN A O 1
ATOM 935 N N . PHE A 1 114 ? 10.631 -2.951 -24.768 1.00 95.44 114 PHE A N 1
ATOM 936 C CA . PHE A 1 114 ? 10.282 -3.345 -23.398 1.00 95.44 114 PHE A CA 1
ATOM 937 C C . PHE A 1 114 ? 8.771 -3.346 -23.158 1.00 95.44 114 PHE A C 1
ATOM 939 O O . PHE A 1 114 ? 8.220 -4.345 -22.695 1.00 95.44 114 PHE A O 1
ATOM 946 N N . THR A 1 115 ? 8.077 -2.285 -23.560 1.00 96.50 115 THR A N 1
ATOM 947 C CA . THR A 1 115 ? 6.632 -2.096 -23.351 1.00 96.50 115 THR A CA 1
ATOM 948 C C . THR A 1 115 ? 5.938 -1.692 -24.657 1.00 96.50 115 THR A C 1
ATOM 950 O O . THR A 1 115 ? 6.591 -1.111 -25.527 1.00 96.50 115 THR A O 1
ATOM 953 N N . PRO A 1 116 ? 4.626 -1.949 -24.825 1.00 96.50 116 PRO A N 1
ATOM 954 C CA . PRO A 1 116 ? 3.848 -1.360 -25.917 1.00 96.50 116 PRO A CA 1
ATOM 955 C C . PRO A 1 116 ? 3.919 0.171 -25.906 1.00 96.50 116 PRO A C 1
ATOM 957 O O . PRO A 1 116 ? 3.862 0.783 -24.833 1.00 96.50 116 PRO A O 1
ATOM 960 N N . ARG A 1 117 ? 3.974 0.796 -27.090 1.00 93.12 117 ARG A N 1
ATOM 961 C CA . ARG A 1 117 ? 4.124 2.256 -27.242 1.00 93.12 117 ARG A CA 1
ATOM 962 C C . ARG A 1 117 ? 3.041 3.060 -26.524 1.00 93.12 117 ARG A C 1
ATOM 964 O O . ARG A 1 117 ? 3.336 4.098 -25.943 1.00 93.12 117 ARG A O 1
ATOM 971 N N . ASN A 1 118 ? 1.811 2.554 -26.526 1.00 93.62 118 ASN A N 1
ATOM 972 C CA . ASN A 1 118 ? 0.650 3.228 -25.949 1.00 93.62 118 ASN A CA 1
ATOM 973 C C . ASN A 1 118 ? 0.411 2.866 -24.478 1.00 93.62 118 ASN A C 1
ATOM 975 O O . ASN A 1 118 ? -0.694 3.076 -23.983 1.00 93.62 118 ASN A O 1
ATOM 979 N N . THR A 1 119 ? 1.396 2.288 -23.783 1.00 97.56 119 THR A N 1
ATOM 980 C CA . THR A 1 119 ? 1.243 1.956 -22.362 1.00 97.56 119 THR A CA 1
ATOM 981 C C . THR A 1 119 ? 1.036 3.219 -21.530 1.00 97.56 119 THR A C 1
ATOM 983 O O . THR A 1 119 ? 1.755 4.201 -21.696 1.00 97.56 119 THR A O 1
ATOM 986 N N . LEU A 1 120 ? 0.075 3.170 -20.610 1.00 97.00 120 LEU A N 1
ATOM 987 C CA . LEU A 1 120 ? -0.256 4.245 -19.685 1.00 97.00 120 LEU A CA 1
ATOM 988 C C . LEU A 1 120 ? -0.392 3.696 -18.265 1.00 97.00 120 LEU A C 1
ATOM 990 O O . LEU A 1 120 ? -1.058 2.679 -18.040 1.00 97.00 120 LEU A O 1
ATOM 994 N N . VAL A 1 121 ? 0.203 4.415 -17.315 1.00 98.25 121 VAL A N 1
ATOM 995 C CA . VAL A 1 121 ? 0.006 4.197 -15.881 1.00 98.25 121 VAL A CA 1
ATOM 996 C C . VAL A 1 121 ? -0.884 5.312 -15.342 1.00 98.25 121 VAL A C 1
ATOM 998 O O . VAL A 1 121 ? -0.544 6.491 -15.445 1.00 98.25 121 VAL A O 1
ATOM 1001 N N . SER A 1 122 ? -2.008 4.935 -14.745 1.00 97.31 122 SER A N 1
ATOM 1002 C CA . SER A 1 122 ? -2.915 5.824 -14.016 1.00 97.31 122 SER A CA 1
ATOM 1003 C C . SER A 1 122 ? -2.990 5.403 -12.553 1.00 97.31 122 SER A C 1
ATOM 1005 O O . SER A 1 122 ? -2.654 4.268 -12.211 1.00 97.31 122 SER A O 1
ATOM 1007 N N . SER A 1 123 ? -3.438 6.302 -11.682 1.00 96.19 123 SER A N 1
ATOM 1008 C CA . SER A 1 123 ? -3.498 6.036 -10.247 1.00 96.19 123 SER A CA 1
ATOM 1009 C C . SER A 1 123 ? -4.799 6.488 -9.603 1.00 96.19 123 SER A C 1
ATOM 1011 O O . SER A 1 123 ? -5.400 7.477 -10.019 1.00 96.19 123 SER A O 1
ATOM 1013 N N . VAL A 1 124 ? -5.199 5.759 -8.564 1.00 96.25 124 VAL A N 1
ATOM 1014 C CA . VAL A 1 124 ? -6.266 6.119 -7.625 1.00 96.25 124 VAL A CA 1
ATOM 1015 C C . VAL A 1 124 ? -5.623 6.307 -6.259 1.00 96.25 124 VAL A C 1
ATOM 1017 O O . VAL A 1 124 ? -4.828 5.469 -5.827 1.00 96.25 124 VAL A O 1
ATOM 1020 N N . PHE A 1 125 ? -5.953 7.415 -5.600 1.00 92.94 125 PHE A N 1
ATOM 1021 C CA . PHE A 1 125 ? -5.301 7.820 -4.362 1.00 92.94 125 PHE A CA 1
ATOM 1022 C C . PHE A 1 125 ? -6.165 7.516 -3.144 1.00 92.94 125 PHE A C 1
ATOM 1024 O O . PHE A 1 125 ? -7.340 7.882 -3.101 1.00 92.94 125 PHE A O 1
ATOM 1031 N N . GLY A 1 126 ? -5.562 6.871 -2.148 1.00 89.75 126 GLY A N 1
ATOM 1032 C CA . GLY A 1 126 ? -6.136 6.755 -0.813 1.00 89.75 126 GLY A CA 1
ATOM 1033 C C . GLY A 1 126 ? -5.968 8.050 -0.018 1.00 89.75 126 GLY A C 1
ATOM 1034 O O . GLY A 1 126 ? -4.977 8.768 -0.179 1.00 89.75 126 GLY A O 1
ATOM 1035 N N . HIS A 1 127 ? -6.928 8.338 0.861 1.00 89.06 127 HIS A N 1
ATOM 1036 C CA . HIS A 1 127 ? -6.794 9.418 1.835 1.00 89.06 127 HIS A CA 1
ATOM 1037 C C . HIS A 1 127 ? -5.763 9.059 2.906 1.00 89.06 127 HIS A C 1
ATOM 1039 O O . HIS A 1 127 ? -5.711 7.924 3.380 1.00 89.06 127 HIS A O 1
ATOM 1045 N N . LEU A 1 128 ? -4.983 10.055 3.319 1.00 89.25 128 LEU A N 1
ATOM 1046 C CA . LEU A 1 128 ? -4.072 9.932 4.446 1.00 89.25 128 LEU A CA 1
ATOM 1047 C C . LEU A 1 128 ? -4.865 9.904 5.759 1.00 89.25 128 LEU A C 1
ATOM 1049 O O . LEU A 1 128 ? -5.741 10.742 5.973 1.00 89.25 128 LEU A O 1
ATOM 1053 N N . VAL A 1 129 ? -4.531 8.964 6.644 1.00 90.88 129 VAL A N 1
ATOM 1054 C CA . VAL A 1 129 ? -5.041 8.945 8.021 1.00 90.88 129 VAL A CA 1
ATOM 1055 C C . VAL A 1 129 ? -4.111 9.782 8.897 1.00 90.88 129 VAL A C 1
ATOM 1057 O O . VAL A 1 129 ? -2.898 9.540 8.936 1.00 90.88 129 VAL A O 1
ATOM 1060 N N . GLU A 1 130 ? -4.677 10.758 9.606 1.00 93.31 130 GLU A N 1
ATOM 1061 C CA . GLU A 1 130 ? -3.927 11.594 10.545 1.00 93.31 130 GLU A CA 1
ATOM 1062 C C . GLU A 1 130 ? -3.312 10.759 11.682 1.00 93.31 130 GLU A C 1
ATOM 1064 O O . GLU A 1 130 ? -3.770 9.662 12.008 1.00 93.31 130 GLU A O 1
ATOM 1069 N N . GLY A 1 131 ? -2.240 11.271 12.284 1.00 94.06 131 GLY A N 1
ATOM 1070 C CA . GLY A 1 131 ? -1.588 10.623 13.416 1.00 94.06 131 GLY A CA 1
ATOM 1071 C C . GLY A 1 131 ? -2.228 11.032 14.736 1.00 94.06 131 GLY A C 1
ATOM 1072 O O . GLY A 1 131 ? -2.562 12.199 14.932 1.00 94.06 131 GLY A O 1
ATOM 1073 N N . LEU A 1 132 ? -2.354 10.083 15.664 1.00 94.88 132 LEU A N 1
ATOM 1074 C CA . LEU A 1 132 ? -2.761 10.375 17.046 1.00 94.88 132 LEU A CA 1
ATOM 1075 C C . LEU A 1 132 ? -1.808 11.388 17.692 1.00 94.88 132 LEU A C 1
ATOM 1077 O O . LEU A 1 132 ? -0.687 11.543 17.222 1.00 94.88 132 LEU A O 1
ATOM 1081 N N . ASN A 1 133 ? -2.203 12.035 18.786 1.00 92.31 133 ASN A N 1
ATOM 1082 C CA . ASN A 1 133 ? -1.376 12.951 19.580 1.00 92.31 133 ASN A CA 1
ATOM 1083 C C . ASN A 1 133 ? -0.819 14.149 18.786 1.00 92.31 133 ASN A C 1
ATOM 1085 O O . ASN A 1 133 ? 0.296 14.611 19.031 1.00 92.31 133 ASN A O 1
ATOM 1089 N N . GLY A 1 134 ? -1.591 14.654 17.819 1.00 89.12 134 GLY A N 1
ATOM 1090 C CA . GLY A 1 134 ? -1.219 15.820 17.010 1.00 89.12 134 GLY A CA 1
ATOM 1091 C C . GLY A 1 134 ? -0.134 15.556 15.962 1.00 89.12 134 GLY A C 1
ATOM 1092 O O . GLY A 1 134 ? 0.415 16.506 15.398 1.00 89.12 134 GLY A O 1
ATOM 1093 N N . PHE A 1 135 ? 0.188 14.291 15.685 1.00 90.44 135 PHE A N 1
ATOM 1094 C CA . PHE A 1 135 ? 1.086 13.940 14.591 1.00 90.44 135 PHE A CA 1
ATOM 1095 C C . PHE A 1 135 ? 0.369 14.073 13.234 1.00 90.44 135 PHE A C 1
ATOM 1097 O O . PHE A 1 135 ? -0.808 13.748 13.108 1.00 90.44 135 PHE A O 1
ATOM 1104 N N . PRO A 1 136 ? 1.062 14.509 12.168 1.00 87.88 136 PRO A N 1
ATOM 1105 C CA . PRO A 1 136 ? 0.415 14.787 10.883 1.00 87.88 136 PRO A CA 1
ATOM 1106 C C . PRO A 1 136 ? -0.076 13.524 10.161 1.00 87.88 136 PRO A C 1
ATOM 1108 O O . PRO A 1 136 ? -0.962 13.610 9.316 1.00 87.88 136 PRO A O 1
ATOM 1111 N N . LYS A 1 137 ? 0.506 12.358 10.470 1.00 88.81 137 LYS A N 1
ATOM 1112 C CA . LYS A 1 137 ? 0.110 11.065 9.910 1.00 88.81 137 LYS A CA 1
ATOM 1113 C C . LYS A 1 137 ? 0.413 9.918 10.857 1.00 88.81 137 LYS A C 1
ATOM 1115 O O . LYS A 1 137 ? 1.332 10.022 11.675 1.00 88.81 137 LYS A O 1
ATOM 1120 N N . MET A 1 138 ? -0.292 8.805 10.681 1.00 90.38 138 MET A N 1
ATOM 1121 C CA . MET A 1 138 ? 0.120 7.548 11.298 1.00 90.38 138 MET A CA 1
ATOM 1122 C C . MET A 1 138 ? 1.468 7.100 10.731 1.00 90.38 138 MET A C 1
ATOM 1124 O O . MET A 1 138 ? 1.646 6.988 9.518 1.00 90.38 138 MET A O 1
ATOM 1128 N N . SER A 1 139 ? 2.424 6.820 11.613 1.00 85.25 139 SER A N 1
ATOM 1129 C CA . SER A 1 139 ? 3.736 6.303 11.233 1.00 85.25 139 SER A CA 1
ATOM 1130 C C . SER A 1 139 ? 4.122 5.109 12.091 1.00 85.25 139 SER A C 1
ATOM 1132 O O . SER A 1 139 ? 4.078 5.167 13.320 1.00 85.25 139 SER A O 1
ATOM 1134 N N . LYS A 1 140 ? 4.593 4.036 11.447 1.00 82.31 140 LYS A N 1
ATOM 1135 C CA . LYS A 1 140 ? 5.149 2.871 12.149 1.00 82.31 140 LYS A CA 1
ATOM 1136 C C . LYS A 1 140 ? 6.399 3.229 12.960 1.00 82.31 140 LYS A C 1
ATOM 1138 O O . LYS A 1 140 ? 6.649 2.634 14.000 1.00 82.31 140 LYS A O 1
ATOM 1143 N N . SER A 1 141 ? 7.186 4.193 12.485 1.00 79.75 141 SER A N 1
ATOM 1144 C CA . SER A 1 141 ? 8.403 4.649 13.165 1.00 79.75 141 SER A CA 1
ATOM 1145 C C . SER A 1 141 ? 8.141 5.586 14.347 1.00 79.75 141 SER A C 1
ATOM 1147 O O . SER A 1 141 ? 9.082 5.924 15.055 1.00 79.75 141 SER A O 1
ATOM 1149 N N . ILE A 1 142 ? 6.886 5.998 14.563 1.00 84.38 142 ILE A N 1
ATOM 1150 C CA . ILE A 1 142 ? 6.463 6.849 15.682 1.00 84.38 142 ILE A CA 1
ATOM 1151 C C . ILE A 1 142 ? 5.268 6.148 16.352 1.00 84.38 142 ILE A C 1
ATOM 1153 O O . ILE A 1 142 ? 4.121 6.409 15.973 1.00 84.38 142 ILE A O 1
ATOM 1157 N N . PRO A 1 143 ? 5.502 5.207 17.286 1.00 85.44 143 PRO A N 1
ATOM 1158 C CA . PRO A 1 143 ? 4.451 4.376 17.884 1.00 85.44 143 PRO A CA 1
ATOM 1159 C C . PRO A 1 143 ? 3.294 5.159 18.520 1.00 85.44 143 PRO A C 1
ATOM 1161 O O . PRO A 1 143 ? 2.163 4.672 18.565 1.00 85.44 143 PRO A O 1
ATOM 1164 N N . GLU A 1 144 ? 3.558 6.375 18.995 1.00 87.31 144 GLU A N 1
ATOM 1165 C CA . GLU A 1 144 ? 2.576 7.284 19.589 1.00 87.31 144 GLU A CA 1
ATOM 1166 C C . GLU A 1 144 ? 1.616 7.870 18.550 1.00 87.31 144 GLU A C 1
ATOM 1168 O O . GLU A 1 144 ? 0.498 8.235 18.899 1.00 87.31 144 GLU A O 1
ATOM 1173 N N . SER A 1 145 ? 2.028 7.941 17.282 1.00 91.25 145 SER A N 1
ATOM 1174 C CA . SER A 1 145 ? 1.211 8.475 16.185 1.00 91.25 145 SER A CA 1
ATOM 1175 C C . SER A 1 145 ? 0.235 7.453 15.599 1.00 91.25 145 SER A C 1
ATOM 1177 O O . SER A 1 145 ? -0.656 7.826 14.839 1.00 91.25 145 SER A O 1
ATOM 1179 N N . SER A 1 146 ? 0.414 6.161 15.889 1.00 93.44 146 SER A N 1
ATOM 1180 C CA . SER A 1 146 ? -0.209 5.071 15.132 1.00 93.44 146 SER A CA 1
ATOM 1181 C C . SER A 1 146 ? -0.915 4.044 16.015 1.00 93.44 146 SER A C 1
ATOM 1183 O O . SER A 1 146 ? -0.578 3.848 17.183 1.00 93.44 146 SER A O 1
ATOM 1185 N N . ILE A 1 147 ? -1.897 3.358 15.428 1.00 94.38 147 ILE A N 1
ATOM 1186 C CA . ILE A 1 147 ? -2.524 2.151 15.980 1.00 94.38 147 ILE A CA 1
ATOM 1187 C C . ILE A 1 147 ? -2.026 0.967 15.152 1.00 94.38 147 ILE A C 1
ATOM 1189 O O . ILE A 1 147 ? -2.313 0.885 13.958 1.00 94.38 147 ILE A O 1
ATOM 1193 N N . ASN A 1 148 ? -1.263 0.063 15.765 1.00 92.31 148 ASN A N 1
ATOM 1194 C CA . ASN A 1 148 ? -0.547 -0.999 15.054 1.00 92.31 148 ASN A CA 1
ATOM 1195 C C . ASN A 1 148 ? -1.099 -2.386 15.388 1.00 92.31 148 ASN A C 1
ATOM 1197 O O . ASN A 1 148 ? -1.541 -2.649 16.502 1.00 92.31 148 ASN A O 1
ATOM 1201 N N . LEU A 1 149 ? -0.994 -3.323 14.442 1.00 91.75 149 LEU A N 1
ATOM 1202 C CA . LEU A 1 149 ? -1.360 -4.729 14.675 1.00 91.75 149 LEU A CA 1
ATOM 1203 C C . LEU A 1 149 ? -0.469 -5.405 15.735 1.00 91.75 149 LEU A C 1
ATOM 1205 O O . LEU A 1 149 ? -0.896 -6.366 16.376 1.00 91.75 149 LEU A O 1
ATOM 1209 N N . ASP A 1 150 ? 0.735 -4.874 15.948 1.00 90.00 150 ASP A N 1
ATOM 1210 C CA . ASP A 1 150 ? 1.677 -5.336 16.970 1.00 90.00 150 ASP A CA 1
ATOM 1211 C C . ASP A 1 150 ? 1.391 -4.734 18.364 1.00 90.00 150 ASP A C 1
ATOM 1213 O O . ASP A 1 150 ? 1.962 -5.201 19.347 1.00 90.00 150 ASP A O 1
ATOM 1217 N N . ASP A 1 151 ? 0.485 -3.750 18.481 1.00 93.00 151 ASP A N 1
ATOM 1218 C CA . ASP A 1 151 ? 0.122 -3.159 19.776 1.00 93.00 151 ASP A CA 1
ATOM 1219 C C . ASP A 1 151 ? -0.497 -4.213 20.712 1.00 93.00 151 ASP A C 1
ATOM 1221 O O . ASP A 1 151 ? -1.166 -5.168 20.289 1.00 93.00 151 ASP A O 1
ATOM 1225 N N . SER A 1 152 ? -0.299 -4.024 22.018 1.00 94.31 152 SER A N 1
ATOM 1226 C CA . SER A 1 152 ? -0.954 -4.840 23.037 1.00 94.31 152 SER A CA 1
ATOM 1227 C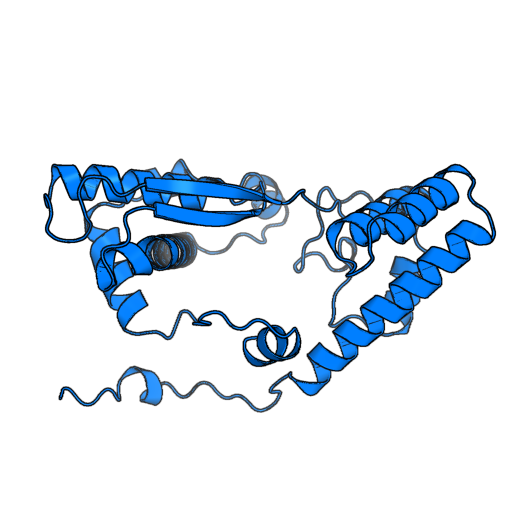 C . SER A 1 152 ? -2.471 -4.604 23.035 1.00 94.31 152 SER A C 1
ATOM 1229 O O . SER A 1 152 ? -2.967 -3.562 22.603 1.00 94.31 152 SER A O 1
ATOM 1231 N N . LYS A 1 153 ? -3.248 -5.554 23.567 1.00 95.38 153 LYS A N 1
ATOM 1232 C CA . LYS A 1 153 ? -4.707 -5.385 23.699 1.00 95.38 153 LYS A CA 1
ATOM 1233 C C . LYS A 1 153 ? -5.071 -4.145 24.525 1.00 95.38 153 LYS A C 1
ATOM 1235 O O . LYS A 1 153 ? -6.076 -3.493 24.238 1.00 95.38 153 LYS A O 1
ATOM 1240 N N . ASP A 1 154 ? -4.278 -3.830 25.544 1.00 95.94 154 ASP A N 1
ATOM 1241 C CA . ASP A 1 154 ? -4.526 -2.677 26.406 1.00 95.94 154 ASP A CA 1
ATOM 1242 C C . ASP A 1 154 ? -4.119 -1.364 25.737 1.00 95.94 154 ASP A C 1
ATOM 1244 O O . ASP A 1 154 ? -4.851 -0.381 25.863 1.00 95.94 154 ASP A O 1
ATOM 1248 N N . ASP A 1 155 ? -3.061 -1.362 24.923 1.00 95.56 155 ASP A N 1
ATOM 1249 C CA . ASP A 1 155 ? -2.731 -0.220 24.069 1.00 95.56 155 ASP A CA 1
ATOM 1250 C C . ASP A 1 155 ? -3.803 0.040 23.023 1.00 95.56 155 ASP A C 1
ATOM 1252 O O . ASP A 1 155 ? -4.215 1.183 22.865 1.00 95.56 155 ASP A O 1
ATOM 1256 N N . LEU A 1 156 ? -4.326 -0.995 22.364 1.00 96.75 156 LEU A N 1
ATOM 1257 C CA . LEU A 1 156 ? -5.426 -0.836 21.411 1.00 96.75 156 LEU A CA 1
ATOM 1258 C C . LEU A 1 156 ? -6.673 -0.261 22.087 1.00 96.75 156 LEU A C 1
ATOM 1260 O O . LEU A 1 156 ? -7.280 0.679 21.578 1.00 96.75 156 LEU A O 1
ATOM 1264 N N . LYS A 1 157 ? -7.039 -0.762 23.274 1.00 97.19 157 LYS A N 1
ATOM 1265 C CA . LYS A 1 157 ? -8.139 -0.182 24.061 1.00 97.19 157 LYS A CA 1
ATOM 1266 C C . LYS A 1 157 ? -7.866 1.270 24.428 1.00 97.19 157 LYS A C 1
ATOM 1268 O O . LYS A 1 157 ? -8.777 2.087 24.344 1.00 97.19 157 LYS A O 1
ATOM 1273 N N . ARG A 1 158 ? -6.648 1.595 24.861 1.00 96.38 158 ARG A N 1
ATOM 1274 C CA . ARG A 1 158 ? -6.264 2.959 25.230 1.00 96.38 158 ARG A CA 1
ATOM 1275 C C . ARG A 1 158 ? -6.336 3.888 24.020 1.00 96.38 158 ARG A C 1
ATOM 1277 O O . ARG A 1 158 ? -7.022 4.896 24.096 1.00 96.38 158 ARG A O 1
ATOM 1284 N N . LYS A 1 159 ? -5.700 3.518 22.908 1.00 96.56 159 LYS A N 1
ATOM 1285 C CA . LYS A 1 159 ? -5.625 4.306 21.671 1.00 96.56 159 LYS A CA 1
ATOM 1286 C C . LYS A 1 159 ? -6.969 4.441 20.954 1.00 96.56 159 LYS A C 1
ATOM 1288 O O . LYS A 1 159 ? -7.177 5.457 20.320 1.00 96.56 159 LYS A O 1
ATOM 1293 N N . ILE A 1 160 ? -7.871 3.456 21.040 1.00 97.31 160 ILE A N 1
ATOM 1294 C CA . ILE A 1 160 ? -9.176 3.507 20.351 1.00 97.31 160 ILE A CA 1
ATOM 1295 C C . ILE A 1 160 ? -10.287 4.006 21.275 1.00 97.31 160 ILE A C 1
ATOM 1297 O O . ILE A 1 160 ? -11.066 4.866 20.888 1.00 97.31 160 ILE A O 1
ATOM 1301 N N . LEU A 1 161 ? -10.419 3.461 22.488 1.00 97.31 161 LEU A N 1
ATOM 1302 C CA . LEU A 1 161 ? -11.563 3.770 23.358 1.00 97.31 161 LEU A CA 1
ATOM 1303 C C . LEU A 1 161 ? -11.325 4.993 24.244 1.00 97.31 161 LEU A C 1
ATOM 1305 O O . LEU A 1 161 ? -12.291 5.681 24.573 1.00 97.31 161 LEU A O 1
ATOM 1309 N N . LYS A 1 162 ? -10.070 5.221 24.649 1.00 95.56 162 LYS A N 1
ATOM 1310 C CA . LYS A 1 162 ? -9.656 6.231 25.634 1.00 95.56 162 LYS A CA 1
ATOM 1311 C C . LYS A 1 162 ? -8.649 7.235 25.047 1.00 95.56 162 LYS A C 1
ATOM 1313 O O . LYS A 1 162 ? -7.773 7.700 25.774 1.00 95.56 162 LYS A O 1
ATOM 1318 N N . CYS A 1 163 ? -8.718 7.498 23.741 1.00 94.75 163 CYS A N 1
ATOM 1319 C CA . CYS A 1 163 ? -7.863 8.498 23.106 1.00 94.75 163 CYS A CA 1
ATOM 1320 C C . CYS A 1 163 ? -8.140 9.901 23.662 1.00 94.75 163 CYS A C 1
ATOM 1322 O O . CYS A 1 163 ? -9.171 10.133 24.299 1.00 94.75 163 CYS A O 1
ATOM 1324 N N . ASP A 1 164 ? -7.227 10.838 23.401 1.00 94.06 164 ASP A N 1
ATOM 1325 C CA . ASP A 1 164 ? -7.496 12.254 23.646 1.00 94.06 164 ASP A CA 1
ATOM 1326 C C . ASP A 1 164 ? -8.755 12.677 22.857 1.00 94.06 164 ASP A C 1
ATOM 1328 O O . ASP A 1 164 ? -8.925 12.238 21.713 1.00 94.06 164 ASP A O 1
ATOM 1332 N N . PRO A 1 165 ? -9.648 13.519 23.413 1.00 94.06 165 PRO A N 1
ATOM 1333 C CA . PRO A 1 165 ? -10.805 14.037 22.684 1.00 94.06 165 PRO A CA 1
ATOM 1334 C C . PRO A 1 165 ? -10.475 14.635 21.306 1.00 94.06 165 PRO A C 1
ATOM 1336 O O . PRO A 1 165 ? -11.278 14.529 20.379 1.00 94.06 165 PRO A O 1
ATOM 1339 N N . LYS A 1 166 ? -9.287 15.230 21.134 1.00 93.81 166 LYS A N 1
ATOM 1340 C CA . LYS A 1 166 ? -8.812 15.779 19.851 1.00 93.81 166 LYS A CA 1
ATOM 1341 C C . LYS A 1 166 ? -8.525 14.700 18.807 1.00 93.81 166 LYS A C 1
ATOM 1343 O O . LYS A 1 166 ? -8.621 14.977 17.611 1.00 93.81 166 LYS A O 1
ATOM 1348 N N . ASP A 1 167 ? -8.216 13.487 19.253 1.00 96.50 167 ASP A N 1
ATOM 1349 C CA . ASP A 1 167 ? -7.910 12.333 18.409 1.00 96.50 167 ASP A CA 1
ATOM 1350 C C . ASP A 1 167 ? -9.160 11.514 18.051 1.00 96.50 167 ASP A C 1
ATOM 1352 O O . ASP A 1 167 ? -9.104 10.653 17.176 1.00 96.50 167 ASP A O 1
ATOM 1356 N N . GLU A 1 168 ? -10.321 11.787 18.655 1.00 96.94 168 GLU A N 1
ATOM 1357 C CA . GLU A 1 168 ? -11.577 11.078 18.350 1.00 96.94 168 GLU A CA 1
ATOM 1358 C C . GLU A 1 168 ? -11.931 11.163 16.852 1.00 96.94 168 GLU A C 1
ATOM 1360 O O . GLU A 1 168 ? -12.417 10.197 16.260 1.00 96.94 168 GLU A O 1
ATOM 1365 N N . LYS A 1 169 ? -11.614 12.293 16.198 1.00 96.88 169 LYS A N 1
ATOM 1366 C CA . LYS A 1 169 ? -11.781 12.465 14.743 1.00 96.88 169 LYS A CA 1
ATOM 1367 C C . LYS A 1 169 ? -10.926 11.481 13.934 1.00 96.88 169 LYS A C 1
ATOM 1369 O O . LYS A 1 169 ? -11.323 11.072 12.848 1.00 96.88 169 LYS A O 1
ATOM 1374 N N . ILE A 1 170 ? -9.768 11.094 14.462 1.00 97.25 170 ILE A N 1
ATOM 1375 C CA . ILE A 1 170 ? -8.829 10.166 13.826 1.00 97.25 170 ILE A CA 1
ATOM 1376 C C . ILE A 1 170 ? -9.390 8.752 13.929 1.00 97.25 170 ILE A C 1
ATOM 1378 O O . ILE A 1 170 ? -9.346 7.998 12.961 1.00 97.25 170 ILE A O 1
ATOM 1382 N N . ILE A 1 171 ? -10.022 8.412 15.056 1.00 97.69 171 ILE A N 1
ATOM 1383 C CA . ILE A 1 171 ? -10.753 7.147 15.195 1.00 97.69 171 ILE A CA 1
ATOM 1384 C C . ILE A 1 171 ? -11.899 7.070 14.183 1.00 97.69 171 ILE A C 1
ATOM 1386 O O . ILE A 1 171 ? -12.089 6.029 13.555 1.00 97.69 171 ILE A O 1
ATOM 1390 N N . LEU A 1 172 ? -12.615 8.173 13.947 1.00 97.81 172 LEU A N 1
ATOM 1391 C CA . LEU A 1 172 ? -13.615 8.226 12.879 1.00 97.81 172 LEU A CA 1
ATOM 1392 C C . LEU A 1 172 ? -12.991 8.070 11.479 1.00 97.81 172 LEU A C 1
ATOM 1394 O O . LEU A 1 172 ? -13.523 7.310 10.673 1.00 97.81 172 LEU A O 1
ATOM 1398 N N . GLN A 1 173 ? -11.864 8.732 11.184 1.00 96.50 173 GLN A N 1
ATOM 1399 C CA . GLN A 1 173 ? -11.136 8.549 9.915 1.00 96.50 173 GLN A CA 1
ATOM 1400 C C . GLN A 1 173 ? -10.758 7.080 9.701 1.00 96.50 173 GLN A C 1
ATOM 1402 O O . GLN A 1 173 ? -10.986 6.534 8.624 1.00 96.50 173 GLN A O 1
ATOM 1407 N N . MET A 1 174 ? -10.240 6.419 10.737 1.00 96.25 174 MET A N 1
ATOM 1408 C CA . MET A 1 174 ? -9.917 4.998 10.686 1.00 96.25 174 MET A CA 1
ATOM 1409 C C . MET A 1 174 ? -11.150 4.129 10.432 1.00 96.25 174 MET A C 1
ATOM 1411 O O . MET A 1 174 ? -11.091 3.225 9.604 1.00 96.25 174 MET A O 1
ATOM 1415 N N . ILE A 1 175 ? -12.275 4.403 11.099 1.00 97.31 175 ILE A N 1
ATOM 1416 C CA . ILE A 1 175 ? -13.539 3.703 10.830 1.00 97.31 175 ILE A CA 1
ATOM 1417 C C . ILE A 1 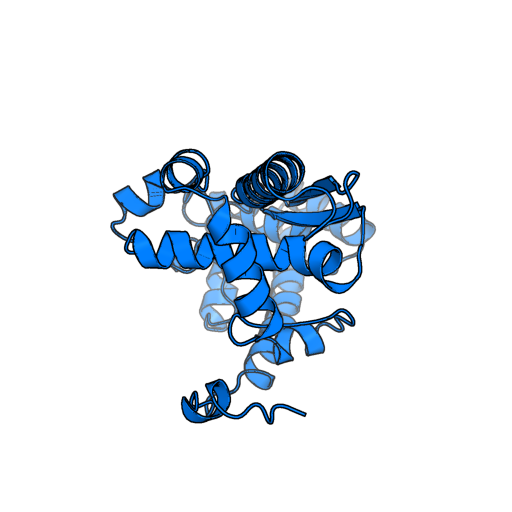175 ? -13.917 3.857 9.353 1.00 97.31 175 ILE A C 1
ATOM 1419 O O . ILE A 1 175 ? -14.141 2.854 8.680 1.00 97.31 175 ILE A O 1
ATOM 1423 N N . ASN A 1 176 ? -13.920 5.084 8.834 1.00 96.62 176 ASN A N 1
ATOM 1424 C CA . ASN A 1 176 ? -14.336 5.380 7.462 1.00 96.62 176 ASN A CA 1
ATOM 1425 C C . ASN A 1 176 ? -13.414 4.773 6.392 1.00 96.62 176 ASN A C 1
ATOM 1427 O O . ASN A 1 176 ? -13.891 4.441 5.312 1.00 96.62 176 ASN A O 1
ATOM 1431 N N . LEU A 1 177 ? -12.112 4.653 6.666 1.00 92.69 177 LEU A N 1
ATOM 1432 C CA . LEU A 1 177 ? -11.110 4.286 5.656 1.00 92.69 177 LEU A CA 1
ATOM 1433 C C . LEU A 1 177 ? -10.575 2.854 5.784 1.00 92.69 177 LEU A C 1
ATOM 1435 O O . LEU A 1 177 ? -10.047 2.320 4.812 1.00 92.69 177 LEU A O 1
ATOM 1439 N N . VAL A 1 178 ? -10.660 2.242 6.968 1.00 91.50 178 VAL A N 1
ATOM 1440 C CA . VAL A 1 178 ? -9.984 0.966 7.280 1.00 91.50 178 VAL A CA 1
ATOM 1441 C C . VAL A 1 178 ? -10.967 -0.146 7.641 1.00 91.50 178 VAL A C 1
ATOM 1443 O O . VAL A 1 178 ? -10.621 -1.325 7.528 1.00 91.50 178 VAL A O 1
ATOM 1446 N N . SER A 1 179 ? -12.173 0.187 8.106 1.00 94.44 179 SER A N 1
ATOM 1447 C CA . SER A 1 179 ? -13.164 -0.843 8.423 1.00 94.44 179 SER A CA 1
ATOM 1448 C C . SER A 1 179 ? -13.714 -1.518 7.164 1.00 94.44 179 SER A C 1
ATOM 1450 O O . SER A 1 179 ? -13.742 -0.933 6.086 1.00 94.44 179 SER A O 1
ATOM 1452 N N . ASP A 1 180 ? -14.168 -2.759 7.313 1.00 93.81 180 ASP A N 1
ATOM 1453 C CA . ASP A 1 180 ? -14.913 -3.497 6.288 1.00 93.81 180 ASP A CA 1
ATOM 1454 C C . ASP A 1 180 ? -16.425 -3.221 6.358 1.00 93.81 180 ASP A C 1
ATOM 1456 O O . ASP A 1 180 ? -17.236 -4.018 5.885 1.00 93.81 180 ASP A O 1
ATOM 1460 N N . TRP A 1 181 ? -16.821 -2.125 7.011 1.00 96.94 181 TRP A N 1
ATOM 1461 C CA . TRP A 1 181 ? -18.220 -1.802 7.248 1.00 96.94 181 TRP A CA 1
ATOM 1462 C C . TRP A 1 181 ? -18.887 -1.287 5.976 1.00 96.94 181 TRP A C 1
ATOM 1464 O O . TRP A 1 181 ? -18.287 -0.566 5.180 1.00 96.94 181 TRP A O 1
ATOM 1474 N N . ASP A 1 182 ? -20.159 -1.634 5.812 1.00 97.19 182 ASP A N 1
ATOM 1475 C CA . ASP A 1 182 ? -20.985 -1.081 4.748 1.00 97.19 182 ASP A CA 1
ATOM 1476 C C . ASP A 1 182 ? -21.280 0.415 4.955 1.00 97.19 182 ASP A C 1
ATOM 1478 O O . ASP A 1 182 ? -21.072 1.002 6.024 1.00 97.19 182 ASP A O 1
ATOM 1482 N N . LEU A 1 183 ? -21.793 1.042 3.895 1.00 97.00 183 LEU A N 1
ATOM 1483 C CA . LEU A 1 183 ? -22.074 2.473 3.874 1.00 97.00 183 LEU A CA 1
ATOM 1484 C C . LEU A 1 183 ? -23.116 2.885 4.927 1.00 97.00 183 LEU A C 1
ATOM 1486 O O . LEU A 1 183 ? -23.027 3.983 5.477 1.00 97.00 183 LEU A O 1
ATOM 1490 N N . GLU A 1 184 ? -24.086 2.023 5.235 1.00 98.00 184 GLU A N 1
ATOM 1491 C CA . GLU A 1 184 ? -25.113 2.305 6.242 1.00 98.00 184 GLU A CA 1
ATOM 1492 C C . GLU A 1 184 ? -24.491 2.435 7.632 1.00 98.00 184 GLU A C 1
ATOM 1494 O O . GLU A 1 184 ? -24.709 3.429 8.336 1.00 98.00 184 GLU A O 1
ATOM 1499 N N . LYS A 1 185 ? -23.648 1.473 8.010 1.00 98.25 185 LYS A N 1
ATOM 1500 C CA . LYS A 1 185 ? -22.955 1.473 9.295 1.00 98.25 185 LYS A CA 1
ATOM 1501 C C . LYS A 1 185 ? -21.933 2.602 9.391 1.00 98.25 185 LYS A C 1
ATOM 1503 O O . LYS A 1 185 ? -21.826 3.225 10.450 1.00 98.25 185 LYS A O 1
ATOM 1508 N N . ILE A 1 186 ? -21.231 2.910 8.301 1.00 98.12 186 ILE A N 1
ATOM 1509 C CA . ILE A 1 186 ? -20.348 4.081 8.211 1.00 98.12 186 ILE A CA 1
ATOM 1510 C C . ILE A 1 186 ? -21.133 5.378 8.443 1.00 98.12 186 ILE A C 1
ATOM 1512 O O . ILE A 1 186 ? -20.739 6.207 9.267 1.00 98.12 186 ILE A O 1
ATOM 1516 N N . ASN A 1 187 ? -22.280 5.562 7.790 1.00 98.31 187 ASN A N 1
ATOM 1517 C CA . ASN A 1 187 ? -23.114 6.753 7.977 1.00 98.31 187 ASN A CA 1
ATOM 1518 C C . ASN A 1 187 ? -23.642 6.870 9.413 1.00 98.31 187 ASN A C 1
ATOM 1520 O O . ASN A 1 187 ? -23.632 7.960 9.993 1.00 98.31 187 ASN A O 1
ATOM 1524 N N . ALA A 1 188 ? -24.038 5.751 10.021 1.00 98.31 188 ALA A N 1
ATOM 1525 C CA . ALA A 1 188 ? -24.458 5.715 11.417 1.00 98.31 188 ALA A CA 1
ATOM 1526 C C . ALA A 1 188 ? -23.313 6.086 12.380 1.00 98.31 188 ALA A C 1
ATOM 1528 O O . ALA A 1 188 ? -23.538 6.845 13.324 1.00 98.31 188 ALA A O 1
ATOM 1529 N N . ALA A 1 189 ? -22.084 5.630 12.117 1.00 98.31 189 ALA A N 1
ATOM 1530 C CA . ALA A 1 189 ? -20.904 6.009 12.897 1.00 98.31 189 ALA A CA 1
ATOM 1531 C C . ALA A 1 189 ? -20.598 7.512 12.782 1.00 98.31 189 ALA A C 1
ATOM 1533 O O . ALA A 1 189 ? -20.363 8.171 13.795 1.00 98.31 189 ALA A O 1
ATOM 1534 N N . ASN A 1 190 ? -20.675 8.076 11.571 1.00 98.31 190 ASN A N 1
ATOM 1535 C CA . ASN A 1 190 ? -20.498 9.513 11.337 1.00 98.31 190 ASN A CA 1
ATOM 1536 C C . ASN A 1 190 ? -21.547 10.355 12.081 1.00 98.31 190 ASN A C 1
ATOM 1538 O O . ASN A 1 190 ? -21.218 11.403 12.639 1.00 98.31 190 ASN A O 1
ATOM 1542 N N . LYS A 1 191 ? -22.807 9.903 12.118 1.00 98.31 191 LYS A N 1
ATOM 1543 C CA . LYS A 1 191 ? -23.869 10.554 12.900 1.00 98.31 191 LYS A CA 1
ATOM 1544 C C . LYS A 1 191 ? -23.586 10.466 14.402 1.00 98.31 191 LYS A C 1
ATOM 1546 O O . LYS A 1 191 ? -23.601 11.488 15.082 1.00 98.31 191 LYS A O 1
ATOM 1551 N N . ALA A 1 192 ? -23.246 9.276 14.895 1.00 98.31 192 ALA A N 1
ATOM 1552 C CA . ALA A 1 192 ? -22.937 9.056 16.303 1.00 98.31 192 ALA A CA 1
ATOM 1553 C C . ALA A 1 192 ? -21.738 9.885 16.782 1.00 98.31 192 ALA A C 1
ATOM 1555 O O . ALA A 1 192 ? -21.764 10.386 17.898 1.00 98.31 192 ALA A O 1
ATOM 1556 N N . PHE A 1 193 ? -20.712 10.075 15.949 1.00 98.12 193 PHE A N 1
ATOM 1557 C CA . PHE A 1 193 ? -19.581 10.945 16.273 1.00 98.12 193 PHE A CA 1
ATOM 1558 C C . PHE A 1 193 ? -20.008 12.402 16.504 1.00 98.12 193 PHE A C 1
ATOM 1560 O O . PHE A 1 193 ? -19.543 13.029 17.451 1.00 98.12 193 PHE A O 1
ATOM 1567 N N . LYS A 1 194 ? -20.920 12.930 15.675 1.00 97.00 194 LYS A N 1
ATOM 1568 C CA . LYS A 1 194 ? -21.442 14.301 15.820 1.00 97.00 194 LYS A CA 1
ATOM 1569 C C . LYS A 1 194 ? -22.290 14.473 17.082 1.00 97.00 194 LYS A C 1
ATOM 1571 O O . LYS A 1 194 ? -22.218 15.513 17.722 1.00 97.00 194 LYS A O 1
ATOM 1576 N N . GLU A 1 195 ? -23.096 13.467 17.414 1.00 95.69 195 GLU A N 1
ATOM 1577 C CA . GLU A 1 195 ? -23.979 13.472 18.592 1.00 95.69 195 GLU A CA 1
ATOM 1578 C C . GLU A 1 195 ? -23.225 13.150 19.895 1.00 95.69 195 GLU A C 1
ATOM 1580 O O . GLU A 1 195 ? -23.634 13.561 20.980 1.00 95.69 195 GLU A O 1
ATOM 1585 N N . GLY A 1 196 ? -22.104 12.433 19.796 1.00 93.88 196 GLY A N 1
ATOM 1586 C CA . GLY A 1 196 ? -21.275 12.025 20.921 1.00 93.88 196 GLY A CA 1
ATOM 1587 C C . GLY A 1 196 ? -21.933 10.977 21.827 1.00 93.88 196 GLY A C 1
ATOM 1588 O O . GLY A 1 196 ? -22.759 10.155 21.419 1.00 93.88 196 GLY A O 1
ATOM 1589 N N . GLY A 1 197 ? -21.511 10.965 23.092 1.00 94.12 197 GLY A N 1
ATOM 1590 C CA . GLY A 1 197 ? -22.121 10.147 24.140 1.00 94.12 197 GLY A CA 1
ATOM 1591 C C . GLY A 1 197 ? -21.972 8.628 23.963 1.00 94.12 197 GLY A C 1
ATOM 1592 O O . GLY A 1 197 ? -21.003 8.114 23.397 1.00 94.12 197 GLY A O 1
ATOM 1593 N N . ALA A 1 198 ? -22.939 7.885 24.508 1.00 96.50 198 ALA A N 1
ATOM 1594 C CA . ALA A 1 198 ? -22.882 6.424 24.598 1.00 96.50 198 ALA A CA 1
ATOM 1595 C C . ALA A 1 198 ? -22.897 5.728 23.226 1.00 96.50 198 ALA A C 1
ATOM 1597 O O . ALA A 1 198 ? -22.244 4.695 23.052 1.00 96.50 198 ALA A O 1
ATOM 1598 N N . THR A 1 199 ? -23.600 6.301 22.245 1.00 96.94 199 THR A N 1
ATOM 1599 C CA . THR A 1 199 ? -23.682 5.755 20.884 1.00 96.94 199 THR A CA 1
ATOM 1600 C C . THR A 1 199 ? -22.322 5.793 20.195 1.00 96.94 199 THR A C 1
ATOM 1602 O O . THR A 1 199 ? -21.900 4.788 19.625 1.00 96.94 199 THR A O 1
ATOM 1605 N N . TRP A 1 200 ? -21.579 6.898 20.315 1.00 98.06 200 TRP A N 1
ATOM 1606 C CA . TRP A 1 200 ? -20.216 6.977 19.784 1.00 98.06 200 TRP A CA 1
ATOM 1607 C C . TRP A 1 200 ? -19.282 5.951 20.439 1.00 98.06 200 TRP A C 1
ATOM 1609 O O . TRP A 1 200 ? -18.570 5.214 19.757 1.00 98.06 200 TRP A O 1
ATOM 1619 N N . ILE A 1 201 ? -19.350 5.814 21.768 1.00 97.69 201 ILE A N 1
ATOM 1620 C CA . ILE A 1 201 ? -18.563 4.813 22.506 1.00 97.69 201 ILE A CA 1
ATOM 1621 C C . ILE A 1 201 ? -18.859 3.391 22.006 1.00 97.69 201 ILE A C 1
ATOM 1623 O O . ILE A 1 201 ? -17.943 2.567 21.934 1.00 97.69 201 ILE A O 1
ATOM 1627 N N . LYS A 1 202 ? -20.111 3.088 21.642 1.00 98.12 202 LYS A N 1
ATOM 1628 C CA . LYS A 1 202 ? -20.482 1.794 21.053 1.00 98.12 202 LYS A CA 1
ATOM 1629 C C . LYS A 1 202 ? -19.763 1.559 19.721 1.00 98.12 202 LYS A C 1
ATOM 1631 O O . LYS A 1 202 ? -19.134 0.515 19.574 1.00 98.12 202 LYS A O 1
ATOM 1636 N N . PHE A 1 203 ? -19.757 2.532 18.809 1.00 98.56 203 PHE A N 1
ATOM 1637 C CA . PHE A 1 203 ? -19.023 2.413 17.542 1.00 98.56 203 PHE A CA 1
ATOM 1638 C C . PHE A 1 203 ? -17.516 2.238 17.746 1.00 98.56 203 PHE A C 1
ATOM 1640 O O . PHE A 1 203 ? -16.906 1.403 17.081 1.00 98.56 203 PHE A O 1
ATOM 1647 N N . LYS A 1 204 ? -16.914 2.927 18.723 1.00 98.50 204 LYS A N 1
ATOM 1648 C CA . LYS A 1 204 ? -15.500 2.705 19.072 1.00 98.50 204 LYS A CA 1
ATOM 1649 C C . LYS A 1 204 ? -15.231 1.286 19.571 1.00 98.50 204 LYS A C 1
ATOM 1651 O O . LYS A 1 204 ? -14.219 0.690 19.208 1.00 98.50 204 LYS A O 1
ATOM 1656 N N . LYS A 1 205 ? -16.134 0.715 20.377 1.00 98.50 205 LYS A N 1
ATOM 1657 C CA . LYS A 1 205 ? -16.045 -0.689 20.825 1.00 98.50 205 LYS A CA 1
ATOM 1658 C C . LYS A 1 205 ? -16.180 -1.662 19.658 1.00 98.50 205 LYS A C 1
ATOM 1660 O O . LYS A 1 205 ? -15.402 -2.610 19.575 1.00 98.50 205 LYS A O 1
ATOM 1665 N N . ASP A 1 206 ? -17.110 -1.412 18.743 1.00 98.38 206 ASP A N 1
ATOM 1666 C CA . ASP A 1 206 ? -17.284 -2.229 17.541 1.00 98.38 206 ASP A CA 1
ATOM 1667 C C . ASP A 1 206 ? -16.047 -2.164 16.640 1.00 98.38 206 ASP A C 1
ATOM 1669 O O . ASP A 1 206 ? -15.603 -3.192 16.125 1.00 98.38 206 ASP A O 1
ATOM 1673 N N . TYR A 1 207 ? -15.448 -0.979 16.495 1.00 98.44 207 TYR A N 1
ATOM 1674 C CA . TYR A 1 207 ? -14.217 -0.797 15.732 1.00 98.44 207 TYR A CA 1
ATOM 1675 C C . TYR A 1 207 ? -13.019 -1.483 16.397 1.00 98.44 207 TYR A C 1
ATOM 1677 O O . TYR A 1 207 ? -12.266 -2.183 15.724 1.00 98.44 207 TYR A O 1
ATOM 1685 N N . LEU A 1 208 ? -12.878 -1.386 17.724 1.00 98.44 208 LEU A N 1
ATOM 1686 C CA . LEU A 1 208 ? -11.873 -2.154 18.464 1.00 98.44 208 LEU A CA 1
ATOM 1687 C C . LEU A 1 208 ? -12.046 -3.661 18.227 1.00 98.44 208 LEU A C 1
ATOM 1689 O O . LEU A 1 208 ? -11.065 -4.355 17.977 1.00 98.44 208 LEU A O 1
ATOM 1693 N N . ASN A 1 209 ? -13.278 -4.175 18.277 1.00 98.00 209 ASN A N 1
ATOM 1694 C CA . ASN A 1 209 ? -13.552 -5.590 18.019 1.00 98.00 209 ASN A CA 1
ATOM 1695 C C . ASN A 1 209 ? -13.165 -5.994 16.591 1.00 98.00 209 ASN A C 1
ATOM 1697 O O . ASN A 1 209 ? -12.575 -7.057 16.400 1.00 98.00 209 ASN A O 1
ATOM 1701 N N . TYR A 1 210 ? -13.462 -5.152 15.599 1.00 97.38 210 TYR A N 1
ATOM 1702 C CA . TYR A 1 210 ? -12.999 -5.337 14.224 1.00 97.38 210 TYR A CA 1
ATOM 1703 C C . TYR A 1 210 ? -11.464 -5.383 14.148 1.00 97.38 210 TYR A C 1
ATOM 1705 O O . TYR A 1 210 ? -10.897 -6.351 13.641 1.00 97.38 210 TYR A O 1
ATOM 1713 N N . PHE A 1 211 ? -10.778 -4.405 14.739 1.00 96.81 211 PHE A N 1
ATOM 1714 C CA . PHE A 1 211 ? -9.317 -4.334 14.725 1.00 96.81 211 PHE A CA 1
ATOM 1715 C C . PHE A 1 211 ? -8.668 -5.542 15.420 1.00 96.81 211 PHE A C 1
ATOM 1717 O O . PHE A 1 211 ? -7.678 -6.089 14.939 1.00 96.81 211 PHE A O 1
ATOM 1724 N N . MET A 1 212 ? -9.261 -6.033 16.513 1.00 97.38 212 MET A N 1
ATOM 1725 C CA . MET A 1 212 ? -8.807 -7.249 17.198 1.00 97.38 212 MET A CA 1
ATOM 1726 C C . MET A 1 212 ? -8.923 -8.502 16.318 1.00 97.38 212 MET A C 1
ATOM 1728 O O . MET A 1 212 ? -8.070 -9.385 16.415 1.00 97.38 212 MET A O 1
ATOM 1732 N N . LYS A 1 213 ? -9.927 -8.588 15.432 1.00 95.88 213 LYS A N 1
ATOM 1733 C CA . LYS A 1 213 ? -10.005 -9.676 14.441 1.00 95.88 213 LYS A CA 1
ATOM 1734 C C . LYS A 1 213 ? -8.835 -9.601 13.461 1.00 95.88 213 LYS A C 1
ATOM 1736 O O . LYS A 1 213 ? -8.190 -10.621 13.225 1.00 95.88 213 LYS A O 1
ATOM 1741 N N . LEU A 1 214 ? -8.513 -8.408 12.950 1.00 95.38 214 LEU A N 1
ATOM 1742 C CA . LEU A 1 214 ? -7.346 -8.206 12.080 1.00 95.38 214 LEU A CA 1
ATOM 1743 C C . LEU A 1 214 ? -6.041 -8.581 12.789 1.00 95.38 214 LEU A C 1
ATOM 1745 O O . LEU A 1 214 ? -5.218 -9.292 12.215 1.00 95.38 214 LEU A O 1
ATOM 1749 N N . LYS A 1 215 ? -5.877 -8.168 14.052 1.00 94.81 215 LYS A N 1
ATOM 1750 C CA . LYS A 1 215 ? -4.727 -8.543 14.885 1.00 94.81 215 LYS A CA 1
ATOM 1751 C C . LYS A 1 215 ? -4.600 -10.059 15.040 1.00 94.81 215 LYS A C 1
ATOM 1753 O O . LYS A 1 215 ? -3.518 -10.596 14.844 1.00 94.81 215 LYS A O 1
ATOM 1758 N N . ASN A 1 216 ? -5.696 -10.765 15.304 1.00 94.88 216 ASN A N 1
ATOM 1759 C CA . ASN A 1 216 ? -5.669 -12.224 15.406 1.00 94.88 216 ASN A CA 1
ATOM 1760 C C . ASN A 1 216 ? -5.246 -12.893 14.081 1.00 94.88 216 ASN A C 1
ATOM 1762 O O . ASN A 1 216 ? -4.453 -13.835 14.072 1.00 94.88 216 ASN A O 1
ATOM 1766 N N . ILE A 1 217 ? -5.722 -12.389 12.938 1.00 94.62 217 ILE A N 1
ATOM 1767 C CA . ILE A 1 217 ? -5.283 -12.872 11.616 1.00 94.62 217 ILE A CA 1
ATOM 1768 C C . ILE A 1 217 ? -3.788 -12.581 11.408 1.00 94.62 217 ILE A C 1
ATOM 1770 O O . ILE A 1 217 ? -3.045 -13.425 10.902 1.00 94.62 217 ILE A O 1
ATOM 1774 N N . TRP A 1 218 ? -3.316 -11.402 11.812 1.00 93.12 218 TRP A N 1
ATOM 1775 C CA . TRP A 1 218 ? -1.903 -11.032 11.748 1.00 93.12 218 TRP A CA 1
ATOM 1776 C C . TRP A 1 218 ? -1.023 -11.987 12.557 1.00 93.12 218 TRP A C 1
ATOM 1778 O O . TRP A 1 218 ? -0.085 -12.563 12.008 1.00 93.12 218 TRP A O 1
ATOM 1788 N N . GLU A 1 219 ? -1.367 -12.228 13.819 1.00 92.00 219 GLU A N 1
ATOM 1789 C CA . GLU A 1 219 ? -0.604 -13.087 14.729 1.00 92.00 219 GLU A CA 1
ATOM 1790 C C . GLU A 1 219 ? -0.583 -14.548 14.264 1.00 92.00 219 GLU A C 1
ATOM 1792 O O . GLU A 1 219 ? 0.474 -15.177 14.237 1.00 92.00 219 GLU A O 1
ATOM 1797 N N . THR A 1 220 ? -1.717 -15.078 13.802 1.00 91.50 220 THR A N 1
ATOM 1798 C CA . THR A 1 220 ? -1.807 -16.462 13.295 1.00 91.50 220 THR A CA 1
ATOM 1799 C C . THR A 1 220 ? -1.074 -16.670 11.967 1.00 91.50 220 THR A C 1
ATOM 1801 O O . THR A 1 220 ? -0.640 -17.781 11.657 1.00 91.50 220 THR A O 1
ATOM 1804 N N . THR A 1 221 ? -0.893 -15.611 11.173 1.00 90.94 221 THR A N 1
ATOM 1805 C CA . THR A 1 221 ? -0.163 -15.666 9.896 1.00 90.94 221 THR A CA 1
ATOM 1806 C C . THR A 1 221 ? 1.296 -15.218 10.002 1.00 90.94 221 THR A C 1
ATOM 1808 O O . THR A 1 221 ? 2.058 -15.368 9.031 1.00 90.94 221 THR A O 1
ATOM 1811 N N . ALA A 1 222 ? 1.714 -14.702 11.160 1.00 80.50 222 ALA A N 1
ATOM 1812 C CA . ALA A 1 222 ? 3.084 -14.304 11.435 1.00 80.50 222 ALA A CA 1
ATOM 1813 C C . ALA A 1 222 ? 3.998 -15.537 11.456 1.00 80.50 222 ALA A C 1
ATOM 1815 O O . ALA A 1 222 ? 3.832 -16.471 12.236 1.00 80.50 222 ALA A O 1
ATOM 1816 N N . ASN A 1 223 ? 5.004 -15.556 10.580 1.00 69.12 223 ASN A N 1
ATOM 1817 C CA . ASN A 1 223 ? 5.994 -16.627 10.576 1.00 69.12 223 ASN A CA 1
ATOM 1818 C C . ASN A 1 223 ? 7.185 -16.243 11.459 1.00 69.12 22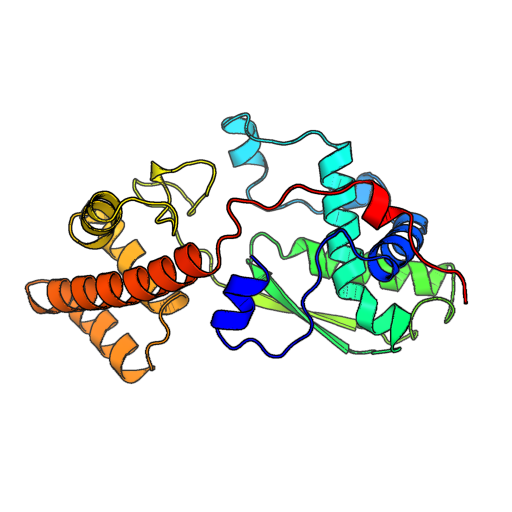3 ASN A C 1
ATOM 1820 O O . ASN A 1 223 ? 8.222 -15.820 10.950 1.00 69.12 223 ASN A O 1
ATOM 1824 N N . LEU A 1 224 ? 7.036 -16.422 12.774 1.00 64.88 224 LEU A N 1
ATOM 1825 C CA . LEU A 1 224 ? 8.071 -16.111 13.774 1.00 64.88 224 LEU A CA 1
ATOM 1826 C C . LEU A 1 224 ? 9.382 -16.898 13.572 1.00 64.88 224 LEU A C 1
ATOM 1828 O O . LEU A 1 224 ? 10.410 -16.543 14.137 1.00 64.88 224 LEU A O 1
ATOM 1832 N N . LYS A 1 225 ? 9.366 -17.965 12.758 1.00 60.38 225 LYS A N 1
ATOM 1833 C CA . LYS A 1 225 ? 10.521 -18.839 12.492 1.00 60.38 225 LYS A CA 1
ATOM 1834 C C . LYS A 1 225 ? 11.147 -18.637 11.108 1.00 60.38 225 LYS A C 1
ATOM 1836 O O . LYS A 1 225 ? 12.044 -19.396 10.737 1.00 60.38 225 LYS A O 1
ATOM 1841 N N . TYR A 1 226 ? 10.690 -17.666 10.312 1.00 63.16 226 TYR A N 1
ATOM 1842 C CA . TYR A 1 226 ? 11.258 -17.450 8.981 1.00 63.16 226 TYR A CA 1
ATOM 1843 C C . TYR A 1 226 ? 12.710 -16.967 9.078 1.00 63.16 226 TYR A C 1
ATOM 1845 O O . TYR A 1 226 ? 12.980 -15.847 9.503 1.00 63.16 226 TYR A O 1
ATOM 1853 N N . LYS A 1 227 ? 13.647 -17.807 8.631 1.00 61.72 227 LYS A N 1
ATOM 1854 C CA . LYS A 1 227 ? 15.031 -17.412 8.357 1.00 61.72 227 LYS A CA 1
ATOM 1855 C C . LYS A 1 227 ? 15.207 -17.294 6.850 1.00 61.72 227 LYS A C 1
ATOM 1857 O O . LYS A 1 227 ? 15.006 -18.273 6.129 1.00 61.72 227 LYS A O 1
ATOM 1862 N N . PHE A 1 228 ? 15.579 -16.105 6.386 1.00 63.69 228 PHE A N 1
ATOM 1863 C CA . PHE A 1 228 ? 15.937 -15.885 4.991 1.00 63.69 228 PHE A CA 1
ATOM 1864 C C . PHE A 1 228 ? 17.112 -16.795 4.617 1.00 63.69 228 PHE A C 1
ATOM 1866 O O . PHE A 1 228 ? 18.143 -16.793 5.288 1.00 63.69 228 PHE A O 1
ATOM 1873 N N . LYS A 1 229 ? 16.957 -17.600 3.563 1.00 69.31 229 LYS A N 1
ATOM 1874 C CA . LYS A 1 229 ? 18.022 -18.475 3.066 1.00 69.31 229 LYS A CA 1
ATOM 1875 C C . LYS A 1 229 ? 18.616 -17.840 1.817 1.00 69.31 229 LYS A C 1
ATOM 1877 O O . LYS A 1 229 ? 18.020 -17.952 0.757 1.00 69.31 229 LYS A O 1
ATOM 1882 N N . ILE A 1 230 ? 19.802 -17.236 1.920 1.00 68.38 230 ILE A N 1
ATOM 1883 C CA . ILE A 1 230 ? 20.507 -16.610 0.779 1.00 68.38 230 ILE A CA 1
ATOM 1884 C C . ILE A 1 230 ? 20.565 -17.541 -0.441 1.00 68.38 230 ILE A C 1
ATOM 1886 O O . ILE A 1 230 ? 20.314 -17.117 -1.562 1.00 68.38 230 ILE A O 1
ATOM 1890 N N . ASN A 1 231 ? 20.791 -18.837 -0.221 1.00 70.56 231 ASN A N 1
ATOM 1891 C CA . ASN A 1 231 ? 20.874 -19.825 -1.297 1.00 70.56 231 ASN A CA 1
ATOM 1892 C C . ASN A 1 231 ? 19.576 -19.994 -2.106 1.00 70.56 231 ASN A C 1
ATOM 1894 O O . ASN A 1 231 ? 19.630 -20.559 -3.193 1.00 70.56 231 ASN A O 1
ATOM 1898 N N . SER A 1 232 ? 18.415 -19.539 -1.618 1.00 66.69 232 SER A N 1
ATOM 1899 C CA . SER A 1 232 ? 17.190 -19.545 -2.425 1.00 66.69 232 SER A CA 1
ATOM 1900 C C . SER A 1 232 ? 17.158 -18.434 -3.477 1.00 66.69 232 SER A C 1
ATOM 1902 O O . SER A 1 232 ? 16.320 -18.508 -4.364 1.00 66.69 232 SER A O 1
ATOM 1904 N N . LEU A 1 233 ? 18.045 -17.432 -3.402 1.00 59.69 233 LEU A N 1
ATOM 1905 C CA . LEU A 1 233 ? 18.184 -16.385 -4.425 1.00 59.69 233 LEU A CA 1
ATOM 1906 C C . LEU A 1 233 ? 18.854 -16.894 -5.705 1.00 59.69 233 LEU A C 1
ATOM 1908 O O . LEU A 1 233 ? 18.516 -16.457 -6.795 1.00 59.69 233 LEU A O 1
ATOM 1912 N N . PHE A 1 234 ? 19.807 -17.817 -5.566 1.00 65.62 234 PHE A N 1
ATOM 1913 C CA . PHE A 1 234 ? 20.690 -18.244 -6.659 1.00 65.62 234 PHE A CA 1
ATOM 1914 C C . PHE A 1 234 ? 20.333 -19.621 -7.230 1.00 65.62 234 PHE A C 1
ATOM 1916 O O . PHE A 1 234 ? 20.996 -20.117 -8.135 1.00 65.62 234 PHE A O 1
ATOM 1923 N N . ARG A 1 235 ? 19.288 -20.267 -6.701 1.00 56.97 235 ARG A N 1
ATOM 1924 C CA . ARG A 1 235 ? 18.781 -21.553 -7.193 1.00 56.97 235 ARG A CA 1
ATOM 1925 C C . ARG A 1 235 ? 17.600 -21.328 -8.132 1.00 56.97 235 ARG A C 1
ATOM 1927 O O . ARG A 1 235 ? 16.473 -21.683 -7.799 1.00 56.97 235 ARG A O 1
ATOM 1934 N N . GLN A 1 236 ? 17.856 -20.772 -9.308 1.00 55.81 236 GLN A N 1
ATOM 1935 C CA . GLN A 1 236 ? 16.978 -20.998 -10.453 1.00 55.81 236 GLN A CA 1
ATOM 1936 C C . GLN A 1 236 ? 17.689 -21.940 -11.418 1.00 55.81 236 GLN A C 1
ATOM 1938 O O . GLN A 1 236 ? 18.830 -21.707 -11.809 1.00 55.81 236 GLN A O 1
ATOM 1943 N N . LYS A 1 237 ? 17.027 -23.056 -11.740 1.00 46.22 237 LYS A N 1
ATOM 1944 C CA . LYS A 1 237 ? 17.439 -23.909 -12.852 1.00 46.22 237 LYS A CA 1
ATOM 1945 C C . LYS A 1 237 ? 17.122 -23.127 -14.120 1.00 46.22 237 LYS A C 1
ATOM 1947 O O . LYS A 1 237 ? 15.951 -22.871 -14.380 1.00 46.22 237 LYS A O 1
ATOM 1952 N N . TYR A 1 238 ? 18.154 -22.738 -14.857 1.00 44.88 238 TYR A N 1
ATOM 1953 C CA . TYR A 1 238 ? 17.999 -22.348 -16.251 1.00 44.88 238 TYR A CA 1
ATOM 1954 C C . TYR A 1 238 ? 17.496 -23.595 -16.987 1.00 44.88 238 TYR A C 1
ATOM 1956 O O . TYR A 1 238 ? 18.209 -24.599 -17.045 1.00 44.88 238 TYR A O 1
ATOM 1964 N N . GLY A 1 239 ? 16.223 -23.573 -17.372 1.00 40.34 239 GLY A N 1
ATOM 1965 C CA . GLY A 1 239 ? 15.594 -24.568 -18.236 1.00 40.34 239 GLY A CA 1
ATOM 1966 C C . GLY A 1 239 ? 15.511 -24.023 -19.645 1.00 40.34 239 GLY A C 1
ATOM 1967 O O . GLY A 1 239 ? 15.281 -22.797 -19.760 1.00 40.34 239 GLY A O 1
#

Secondary structure (DSSP, 8-state):
-HHHHHHTT--S----S--HHHHHHHHHHTTT--HHHHHHS--TTHHHHHHTT----HHHHHHHHHHHHHHHHHHHHHH--SEEEEEEEGGGTHHHHHHHHHHHHHHHHSTTTSS-TT-EEEEEEEPPPPPSTT-SS-BTTBGGG---TTS-HHHHHHHHHS--GGGHHHHHHHHHHH----HHHHHHHHHHHHH-HHHHHHHHHHHHHHHHHHHHHHHHH--TT----GGGTS-----

Sequence (239 aa):
FVKFIRALNYKGELRTHNNFDLLVASSLTSKVLTIADFLENKEATVDLYKKFRIQGKDFPTFMDANFTVADILLPSILKKKERILVFVGIEECYFPKLANIVLRRFNQHYPNQFTPRNTLVSSVFGHLVEGLNGFPKMSKSIPESSINLDDSKDDLKRKILKCDPKDEKIILQMINLVSDWDLEKINAANKAFKEGGATWIKFKKDYLNYFMKLKNIWETTANLKYKFKINSLFRQKYG

Radius of gyration: 21.14 Å; chains: 1; bounding box: 46×41×56 Å

Foldseek 3Di:
DVLLVVVVVDPDDDDDLLDPLLVVLLVLLVVQDDLVLDVVQAFPCVVVCVVVVNDDDSVVSVSVLSSLLSVQCSCFQPVQDQEGEEEEAPRNVSSLVSNVSSLVVCCVPPNPNGGDNNRHYHYDHDYFQWFAPRHRGADPVDVNGHDDLPDDLVVLCCCQQVGDPVCLVSNLVCCLRPDPDDPVVNVQQVVCSVVDDPSVSVVSVVVSVRSVVSSVSCVVSDPPPDDDDPVVSVPDPPD

pLDDT: mean 90.15, std 11.05, range [40.34, 98.56]